Protein AF-K1TGG5-F1 (afdb_monomer)

InterPro domains:
  IPR003385 Glycoside hydrolase, family 77 [PF02446] (2-273)
  IPR017853 Glycoside hydrolase superfamily [SSF51445] (2-121)

Foldseek 3Di:
DVVCVVVVHFFEAEDEPFDACPDPCCVVPVVQWPSQKFFFAEADPVRNLTGTPRTTAGPVVVCVVVLNVVLLVVVVVVVVPGQAYEYPPLLSLLWTFIGGNLAPTSQLTDIPPFDFAFQVVVVVLVDNCPPNALNAQFLDLVLLCVQQPVCSVVCCPPQDDPRHGDPCLRTLNSLCVVLVDPDPNSVSSSRSSSLSRSQGQWHADPVDGRTIDGGPPNCPHPSLVPDDPSSVVSSVVSNCCRPPPVCPVVSVVSNVSRVVSSPVSDSHHYDYD

Secondary structure (DSSP, 8-state):
-HHHHHTT---EEEE-S---TTSHHHHH-GGGEETTEEEEE---SS-TT-EE--PPEE-HHHHHTTTSHHHHHHHHHHHTT-SEEEETTGGGGT-EEEEETT-SSSTT-EEES--PEEHHHHHHTT---GGGTTTS----HHHHHHHHGGGHHHHHHHTEETTEE-GGGSSHHHHHHH----SHHHHHHHHHHHHHHH--SEEE-SSSTTEEEEPTTGGGSHHHHTS-HHHHHHHHHHHHHHHHTTTHHHHHHHHHTTHHHHHTSSSSEEEE-

Solvent-accessible surface area (backbone atoms only — not comparable to full-atom values): 14904 Å² total; per-residue (Å²): 97,72,72,42,49,78,71,76,43,82,44,71,42,79,42,71,76,66,54,55,68,85,32,72,63,38,69,76,45,45,81,44,34,39,84,66,33,16,28,40,36,65,54,47,100,89,34,81,48,22,36,61,70,68,20,34,39,72,32,61,70,61,33,51,77,62,72,34,51,69,62,32,52,53,50,43,60,48,56,77,67,26,54,25,35,36,36,40,59,46,55,56,56,32,34,33,35,39,21,49,58,53,48,65,56,15,49,73,30,45,58,44,70,69,85,58,46,45,50,68,61,40,34,78,60,73,45,68,51,66,98,42,44,50,53,42,52,70,68,48,67,69,58,39,38,73,52,41,45,89,48,24,66,54,46,54,69,75,43,38,54,96,75,35,65,35,80,69,56,63,36,45,53,38,30,50,68,71,34,71,53,88,49,72,67,33,43,47,51,35,54,27,50,44,52,39,66,62,27,31,49,33,41,71,40,93,88,46,83,67,20,30,37,70,25,66,74,28,82,79,28,68,62,45,68,72,43,53,75,69,46,46,54,43,49,51,54,52,43,50,38,59,78,73,57,70,44,63,66,58,30,49,54,47,20,63,74,44,51,64,69,50,64,67,50,48,92,48,49,81,41,78,85

pLDDT: mean 95.74, std 2.78, range [70.44, 98.56]

Structure (mmCIF, N/CA/C/O backbone):
data_AF-K1TGG5-F1
#
_entry.id   AF-K1TGG5-F1
#
loop_
_atom_site.group_PDB
_atom_site.id
_atom_site.type_symbol
_atom_site.label_atom_id
_atom_site.label_alt_id
_atom_site.label_comp_id
_atom_site.label_asym_id
_atom_site.label_entity_id
_atom_site.label_seq_id
_atom_site.pdbx_PDB_ins_code
_atom_site.Cartn_x
_atom_site.Cartn_y
_atom_site.Cartn_z
_atom_site.occupancy
_atom_site.B_iso_or_equiv
_atom_site.auth_seq_id
_atom_site.auth_comp_id
_atom_site.auth_asym_id
_atom_site.auth_atom_id
_atom_site.pdbx_PDB_model_num
ATOM 1 N N . MET A 1 1 ? 28.065 6.593 -25.189 1.00 85.88 1 MET A N 1
ATOM 2 C CA . MET A 1 1 ? 28.358 5.173 -25.483 1.00 85.88 1 MET A CA 1
ATOM 3 C C . MET A 1 1 ? 29.664 4.970 -26.242 1.00 85.88 1 MET A C 1
ATOM 5 O O . MET A 1 1 ? 30.572 4.418 -25.647 1.00 85.88 1 MET A O 1
ATOM 9 N N . ARG A 1 2 ? 29.843 5.492 -27.470 1.00 90.88 2 ARG A N 1
ATOM 10 C CA . ARG A 1 2 ? 31.054 5.229 -28.287 1.00 90.88 2 ARG A CA 1
ATOM 11 C C . ARG A 1 2 ? 32.395 5.413 -27.558 1.00 90.88 2 ARG A C 1
ATOM 13 O O . ARG A 1 2 ? 33.263 4.563 -27.689 1.00 90.88 2 ARG A O 1
ATOM 20 N N . TYR A 1 3 ? 32.563 6.488 -26.782 1.00 95.06 3 TYR A N 1
ATOM 21 C CA . TYR A 1 3 ? 33.786 6.698 -25.994 1.00 95.06 3 TYR A CA 1
ATOM 22 C C . TYR A 1 3 ? 34.015 5.585 -24.959 1.00 95.06 3 TYR A C 1
ATOM 24 O O . TYR A 1 3 ? 35.113 5.047 -24.888 1.00 95.06 3 TYR A O 1
ATOM 32 N N . ALA A 1 4 ? 32.978 5.207 -24.204 1.00 94.75 4 ALA A N 1
ATOM 33 C CA . ALA A 1 4 ? 33.050 4.121 -23.227 1.00 94.75 4 ALA A CA 1
ATOM 34 C C . ALA A 1 4 ? 33.403 2.788 -23.909 1.00 94.75 4 ALA A C 1
ATOM 36 O O . ALA A 1 4 ? 34.328 2.105 -23.481 1.00 94.75 4 ALA A O 1
ATOM 37 N N . HIS A 1 5 ? 32.760 2.486 -25.043 1.00 94.81 5 HIS A N 1
ATOM 38 C CA . HIS A 1 5 ? 33.003 1.259 -25.808 1.00 94.81 5 HIS A CA 1
ATOM 39 C C . HIS A 1 5 ? 34.431 1.152 -26.347 1.00 94.81 5 HIS A C 1
ATOM 41 O O . HIS A 1 5 ? 35.027 0.084 -26.270 1.00 94.81 5 HIS A O 1
ATOM 47 N N . VAL A 1 6 ? 35.015 2.257 -26.829 1.00 97.12 6 VAL A N 1
ATOM 48 C CA . VAL A 1 6 ? 36.428 2.294 -27.264 1.00 97.12 6 VAL A CA 1
ATOM 49 C C . VAL A 1 6 ? 37.389 1.949 -26.118 1.00 97.12 6 VAL A C 1
ATOM 51 O O . VAL A 1 6 ? 38.474 1.438 -26.370 1.00 97.12 6 VAL A O 1
ATOM 54 N N . HIS A 1 7 ? 36.980 2.170 -24.869 1.00 97.44 7 HIS A N 1
ATOM 55 C CA . HIS A 1 7 ? 37.757 1.837 -23.673 1.00 97.44 7 HIS A CA 1
ATOM 56 C C . HIS A 1 7 ? 37.306 0.524 -23.010 1.00 97.44 7 HIS A C 1
ATOM 58 O O . HIS A 1 7 ? 37.688 0.254 -21.875 1.00 97.44 7 HIS A O 1
ATOM 64 N N . GLY A 1 8 ? 36.490 -0.295 -23.685 1.00 96.69 8 GLY A N 1
ATOM 65 C CA . GLY A 1 8 ? 36.015 -1.576 -23.150 1.00 96.69 8 GLY A CA 1
ATOM 66 C C . GLY A 1 8 ? 35.022 -1.454 -21.987 1.00 96.69 8 GLY A C 1
ATOM 67 O O . GLY A 1 8 ? 34.852 -2.409 -21.234 1.00 96.69 8 GLY A O 1
ATOM 68 N N . VAL A 1 9 ? 34.372 -0.297 -21.822 1.00 96.69 9 VAL A N 1
ATOM 69 C CA . VAL A 1 9 ? 33.389 -0.032 -20.761 1.00 96.69 9 VAL A CA 1
ATOM 70 C C . VAL A 1 9 ? 31.970 -0.079 -21.327 1.00 96.69 9 VAL A C 1
ATOM 72 O O . VAL A 1 9 ? 31.677 0.592 -22.318 1.00 96.69 9 VAL A O 1
ATOM 75 N N . ILE A 1 10 ? 31.080 -0.817 -20.657 1.00 95.19 10 ILE A N 1
ATOM 76 C CA . ILE A 1 10 ? 29.631 -0.817 -20.914 1.00 95.19 10 ILE A CA 1
ATOM 77 C C . ILE A 1 10 ? 28.900 0.095 -19.926 1.00 95.19 10 ILE A C 1
ATOM 79 O O . ILE A 1 10 ? 29.331 0.262 -18.783 1.00 95.19 10 ILE A O 1
ATOM 83 N N . LEU A 1 11 ? 27.777 0.670 -20.349 1.00 95.62 11 LEU A N 1
ATOM 84 C CA . LEU A 1 11 ? 26.939 1.519 -19.505 1.00 95.62 11 LEU A CA 1
ATOM 85 C C . LEU A 1 11 ? 25.683 0.764 -19.070 1.00 95.62 11 LEU A C 1
ATOM 87 O O . LEU A 1 11 ? 24.883 0.334 -19.901 1.00 95.62 11 LEU A O 1
ATOM 91 N N . LYS A 1 12 ? 25.494 0.642 -17.753 1.00 95.75 12 LYS A N 1
ATOM 92 C CA . LYS A 1 12 ? 24.307 0.042 -17.140 1.00 95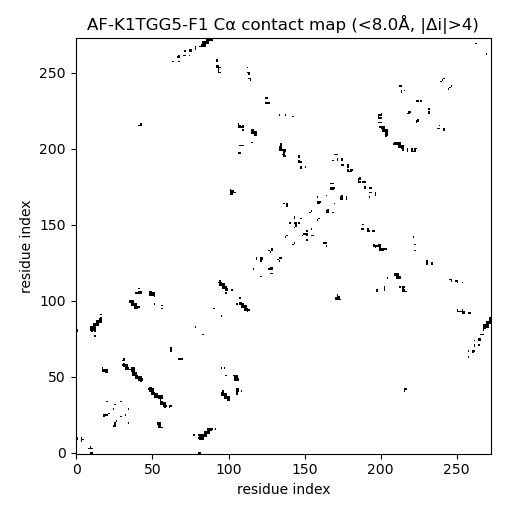.75 12 LYS A CA 1
ATOM 93 C C . LYS A 1 12 ? 23.420 1.141 -16.558 1.00 95.75 12 LYS A C 1
ATOM 95 O O . LYS A 1 12 ? 23.828 1.820 -15.619 1.00 95.75 12 LYS A O 1
ATOM 100 N N . GLY A 1 13 ? 22.227 1.310 -17.118 1.00 95.06 13 GLY A N 1
ATOM 101 C CA . GLY A 1 13 ? 21.211 2.221 -16.593 1.00 95.06 13 GLY A CA 1
ATOM 102 C C . GLY A 1 13 ? 20.460 1.623 -15.404 1.00 95.06 13 GLY A C 1
ATOM 103 O O . GLY A 1 13 ? 20.469 0.408 -15.199 1.00 95.06 13 GLY A O 1
ATOM 104 N N . ASP A 1 14 ? 19.774 2.475 -14.650 1.00 95.19 14 ASP A N 1
ATOM 105 C CA . ASP A 1 14 ? 18.839 2.069 -13.600 1.00 95.19 14 ASP A CA 1
ATOM 106 C C . ASP A 1 14 ? 17.435 2.561 -13.956 1.00 95.19 14 ASP A C 1
ATOM 108 O O . ASP A 1 14 ? 17.259 3.720 -14.346 1.00 95.19 14 ASP A O 1
ATOM 112 N N . LEU A 1 15 ? 16.451 1.667 -13.894 1.00 93.56 15 LEU A N 1
ATOM 113 C CA . LEU A 1 15 ? 15.079 1.920 -14.307 1.00 93.56 15 LEU A CA 1
ATOM 114 C C . LEU A 1 15 ? 14.150 1.829 -13.092 1.00 93.56 15 LEU A C 1
ATOM 116 O O . LEU A 1 15 ? 13.773 0.720 -12.710 1.00 93.56 15 LEU A O 1
ATOM 120 N N . PRO A 1 16 ? 13.723 2.975 -12.526 1.00 93.81 16 PRO A N 1
ATOM 121 C CA . PRO A 1 16 ? 12.783 2.992 -11.412 1.00 93.81 16 PRO A CA 1
ATOM 122 C C . PRO A 1 16 ? 11.479 2.266 -11.756 1.00 93.81 16 PRO A C 1
ATOM 124 O O . PRO A 1 16 ? 10.949 2.426 -12.864 1.00 93.81 16 PRO A O 1
ATOM 127 N N . ILE A 1 17 ? 10.914 1.527 -10.801 1.00 94.06 17 ILE A N 1
ATOM 128 C CA . ILE A 1 17 ? 9.666 0.784 -11.022 1.00 94.06 17 ILE A CA 1
ATOM 129 C C . ILE A 1 17 ? 8.449 1.686 -11.221 1.00 94.06 17 ILE A C 1
ATOM 131 O O . ILE A 1 17 ? 7.475 1.232 -11.792 1.00 94.06 17 ILE A O 1
ATOM 135 N N . GLY A 1 18 ? 8.475 2.936 -10.755 1.00 94.44 18 GLY A N 1
ATOM 136 C CA . GLY A 1 18 ? 7.310 3.822 -10.731 1.00 94.44 18 GLY A CA 1
ATOM 137 C C . GLY A 1 18 ? 7.541 5.180 -11.388 1.00 94.44 18 GLY A C 1
ATOM 138 O O . GLY A 1 18 ? 8.646 5.513 -11.817 1.00 94.44 18 GLY A O 1
ATOM 139 N N . ILE A 1 19 ? 6.474 5.979 -11.441 1.00 96.12 19 ILE A N 1
ATOM 140 C CA . ILE A 1 19 ? 6.490 7.373 -11.906 1.00 96.12 19 ILE A CA 1
ATOM 141 C C . ILE A 1 19 ? 5.861 8.287 -10.856 1.00 96.12 19 ILE A C 1
ATOM 143 O O . ILE A 1 19 ? 4.944 7.878 -10.159 1.00 96.12 19 ILE A O 1
ATOM 147 N N . SER A 1 20 ? 6.270 9.551 -10.757 1.00 96.19 20 SER A N 1
ATOM 148 C CA . SER A 1 20 ? 5.546 10.490 -9.885 1.00 96.19 20 SER A CA 1
ATOM 149 C C . SER A 1 20 ? 4.098 10.683 -10.361 1.00 96.19 20 SER A C 1
ATOM 151 O O . SER A 1 20 ? 3.843 10.795 -11.564 1.00 96.19 20 SER A O 1
ATOM 153 N N . ARG A 1 21 ? 3.156 10.816 -9.417 1.00 95.75 21 ARG A N 1
ATOM 154 C CA . ARG A 1 21 ? 1.737 11.129 -9.685 1.00 95.75 21 ARG A CA 1
ATOM 155 C C . ARG A 1 21 ? 1.548 12.447 -10.441 1.00 95.75 21 ARG A C 1
ATOM 157 O O . ARG A 1 21 ? 0.554 12.625 -11.131 1.00 95.75 21 ARG A O 1
ATOM 164 N N . THR A 1 22 ? 2.503 13.364 -10.311 1.00 96.38 22 THR A N 1
ATOM 165 C CA . THR A 1 22 ? 2.509 14.679 -10.970 1.00 96.38 22 THR A CA 1
ATOM 166 C C . THR A 1 22 ? 3.486 14.749 -12.148 1.00 96.38 22 THR A C 1
ATOM 168 O O . THR A 1 22 ? 3.833 15.835 -12.604 1.00 96.38 22 THR A O 1
ATOM 171 N N . SER A 1 23 ? 3.965 13.601 -12.636 1.00 97.12 23 SER A N 1
ATOM 172 C CA . SER A 1 23 ? 4.869 13.534 -13.790 1.00 97.12 23 SER A CA 1
ATOM 173 C C . SER A 1 23 ? 4.155 13.800 -15.119 1.00 97.12 23 SER A C 1
ATOM 175 O O . SER A 1 23 ? 2.932 13.692 -15.229 1.00 97.12 23 SER A O 1
ATOM 177 N N . ALA A 1 24 ? 4.944 14.086 -16.159 1.00 97.31 24 ALA A N 1
ATOM 178 C CA . ALA A 1 24 ? 4.445 14.208 -17.526 1.00 97.31 24 ALA A CA 1
ATOM 179 C C . ALA A 1 24 ? 3.755 12.919 -18.013 1.00 97.31 24 ALA A C 1
ATOM 181 O O . ALA A 1 24 ? 2.720 13.005 -18.666 1.00 97.31 24 ALA A O 1
ATOM 182 N N . ASP A 1 25 ? 4.272 11.740 -17.642 1.00 96.56 25 ASP A N 1
ATOM 183 C CA . ASP A 1 25 ? 3.651 10.450 -17.971 1.00 96.56 25 ASP A CA 1
ATOM 184 C C . ASP A 1 25 ? 2.259 10.312 -17.346 1.00 96.56 25 ASP A C 1
ATOM 186 O O . ASP A 1 25 ? 1.305 9.949 -18.034 1.00 96.56 25 ASP A O 1
ATOM 190 N N . ALA A 1 26 ? 2.120 10.648 -16.059 1.00 96.75 26 ALA A N 1
ATOM 191 C CA . ALA A 1 26 ? 0.834 10.605 -15.365 1.00 96.75 26 ALA A CA 1
ATOM 192 C C . ALA A 1 26 ? -0.160 11.632 -15.931 1.00 96.75 26 ALA A C 1
ATOM 194 O O . ALA A 1 26 ? -1.357 11.360 -15.991 1.00 96.75 26 ALA A O 1
ATOM 195 N N . TRP A 1 27 ? 0.324 12.791 -16.386 1.00 97.56 27 TRP A N 1
ATOM 196 C CA . TRP A 1 27 ? -0.510 13.802 -17.037 1.00 97.56 27 TRP A CA 1
ATOM 197 C C . TRP A 1 27 ? -0.966 13.378 -18.441 1.00 97.56 27 TRP A C 1
ATOM 199 O O . TRP A 1 27 ? -2.133 13.548 -18.790 1.00 97.56 27 TRP A O 1
ATOM 209 N N . GLN A 1 28 ? -0.067 12.802 -19.243 1.00 97.88 28 GLN A N 1
ATOM 210 C CA . GLN A 1 28 ? -0.350 12.424 -20.629 1.00 97.88 28 GLN A CA 1
ATOM 211 C C . GLN A 1 28 ? -1.130 11.105 -20.735 1.00 97.88 28 GLN A C 1
ATOM 213 O O . GLN A 1 28 ? -1.989 10.951 -21.609 1.00 97.88 28 GLN A O 1
ATOM 218 N N . PHE A 1 29 ? -0.850 10.149 -19.847 1.00 97.25 29 PHE A N 1
ATOM 219 C CA . PHE A 1 29 ? -1.403 8.796 -19.886 1.00 97.25 29 PHE A CA 1
ATOM 220 C C . PHE A 1 29 ? -2.029 8.352 -18.549 1.00 97.25 29 PHE A C 1
ATOM 222 O O . PHE A 1 29 ? -1.798 7.217 -18.132 1.00 97.25 29 PHE A O 1
ATOM 229 N N . PRO A 1 30 ? -2.886 9.161 -17.892 1.00 96.69 30 PRO A N 1
ATOM 230 C CA . PRO A 1 30 ? -3.397 8.866 -16.546 1.00 96.69 30 PRO A CA 1
ATOM 231 C C . PRO A 1 30 ? -4.112 7.514 -16.456 1.00 96.69 30 PRO A C 1
ATOM 233 O O . PRO A 1 30 ? -4.024 6.827 -15.450 1.00 96.69 30 PRO A O 1
ATOM 236 N N . ARG A 1 31 ? -4.768 7.092 -17.544 1.00 97.31 31 ARG A N 1
ATOM 237 C CA . ARG A 1 31 ? -5.491 5.813 -17.650 1.00 97.31 31 ARG A CA 1
ATOM 238 C C . ARG A 1 31 ? -4.615 4.561 -17.537 1.00 97.31 31 ARG A C 1
ATOM 240 O O . ARG A 1 31 ? -5.162 3.471 -17.537 1.00 97.31 31 ARG A O 1
ATOM 247 N N . LEU A 1 32 ? -3.290 4.693 -17.592 1.00 97.88 32 LEU A N 1
ATOM 248 C CA . LEU A 1 32 ? -2.367 3.565 -17.444 1.00 97.88 32 LEU A CA 1
ATOM 249 C C . LEU A 1 32 ? -1.986 3.321 -15.977 1.00 97.88 32 LEU A C 1
ATOM 251 O O . LEU A 1 32 ? -1.243 2.385 -15.691 1.00 97.88 32 LEU A O 1
ATOM 255 N N . PHE A 1 33 ? -2.468 4.157 -15.058 1.00 97.75 33 PHE A N 1
ATOM 256 C CA . PHE A 1 33 ? -2.092 4.137 -13.653 1.00 97.75 33 PHE A CA 1
ATOM 257 C C . PHE A 1 33 ? -3.338 4.187 -12.766 1.00 97.75 33 PHE A C 1
ATOM 259 O O . PHE A 1 33 ? -4.308 4.878 -13.083 1.00 97.75 33 PHE A O 1
ATOM 266 N N . HIS A 1 34 ? -3.295 3.513 -11.620 1.00 96.88 34 HIS A N 1
ATOM 267 C CA . HIS A 1 34 ? -4.308 3.672 -10.580 1.00 96.88 34 HIS A CA 1
ATOM 268 C C . HIS A 1 34 ? -4.001 4.944 -9.777 1.00 96.88 34 HIS A C 1
ATOM 270 O O . HIS A 1 34 ? -3.159 4.979 -8.877 1.00 96.88 34 HIS A O 1
ATOM 276 N N . MET A 1 35 ? -4.633 6.052 -10.170 1.00 96.19 35 MET A N 1
ATOM 277 C CA . MET A 1 35 ? -4.341 7.389 -9.630 1.00 96.19 35 MET A CA 1
ATOM 278 C C . MET A 1 35 ? -4.921 7.629 -8.227 1.00 96.19 35 MET A C 1
ATOM 280 O O . MET A 1 35 ? -4.597 8.637 -7.594 1.00 96.19 35 MET A O 1
ATOM 284 N N . ASP A 1 36 ? -5.733 6.703 -7.741 1.00 94.25 36 ASP A N 1
ATOM 285 C CA . ASP A 1 36 ? -6.357 6.629 -6.420 1.00 94.25 36 ASP A CA 1
ATOM 286 C C . ASP A 1 36 ? -5.634 5.673 -5.452 1.00 94.25 36 ASP A C 1
ATOM 288 O O . ASP A 1 36 ? -5.998 5.578 -4.277 1.00 94.25 36 ASP A O 1
ATOM 292 N N . SER A 1 37 ? -4.565 5.019 -5.909 1.00 95.56 37 SER A N 1
ATOM 293 C CA . SER A 1 37 ? -3.706 4.180 -5.079 1.00 95.56 37 SER A CA 1
ATOM 294 C C . SER A 1 37 ? -2.253 4.648 -5.101 1.00 95.56 37 SER A C 1
ATOM 296 O O . SER A 1 37 ? -1.862 5.555 -5.851 1.00 95.56 37 SER A O 1
ATOM 298 N N . GLN A 1 38 ? -1.440 4.063 -4.229 1.00 97.19 38 GLN A N 1
ATOM 299 C CA . GLN A 1 38 ? -0.012 4.324 -4.140 1.00 97.19 38 GLN A CA 1
ATOM 300 C C . GLN A 1 38 ? 0.767 3.037 -3.852 1.00 97.19 38 GLN A C 1
ATOM 302 O O . GLN A 1 38 ? 0.322 2.186 -3.089 1.00 97.19 38 GLN A O 1
ATOM 307 N N . ALA A 1 39 ? 1.929 2.892 -4.475 1.00 98.12 39 ALA A N 1
ATOM 308 C CA . ALA A 1 39 ? 2.826 1.773 -4.264 1.00 98.12 39 ALA A CA 1
ATOM 309 C C . ALA A 1 39 ? 3.616 1.939 -2.961 1.00 98.12 39 ALA A C 1
ATOM 311 O O . ALA A 1 39 ? 3.896 3.056 -2.507 1.00 98.12 39 ALA A O 1
ATOM 312 N N . GLY A 1 40 ? 4.021 0.816 -2.387 1.00 97.38 40 GLY A N 1
ATOM 313 C CA . GLY A 1 40 ? 4.817 0.783 -1.175 1.00 97.38 40 GLY A CA 1
ATOM 314 C C . GLY A 1 40 ? 5.447 -0.577 -0.925 1.00 97.38 40 GLY A C 1
ATOM 315 O O . GLY A 1 40 ? 5.634 -1.376 -1.841 1.00 97.38 40 GLY A O 1
ATOM 316 N N . ALA A 1 41 ? 5.713 -0.850 0.347 1.00 97.44 41 ALA A N 1
ATOM 317 C CA . ALA A 1 41 ? 6.114 -2.159 0.835 1.00 97.44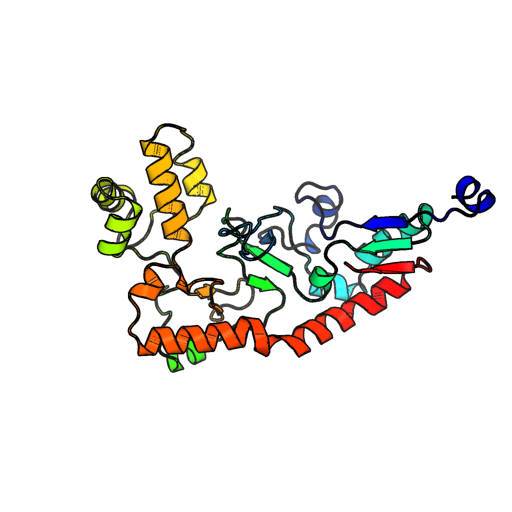 41 ALA A CA 1
ATOM 318 C C . ALA A 1 41 ? 5.327 -2.512 2.108 1.00 97.44 41 ALA A C 1
ATOM 320 O O . ALA A 1 41 ? 5.003 -1.608 2.893 1.00 97.44 41 ALA A O 1
ATOM 321 N N . PRO A 1 42 ? 5.029 -3.805 2.334 1.00 97.00 42 PRO A N 1
ATOM 322 C CA . PRO A 1 42 ? 4.458 -4.248 3.597 1.00 97.00 42 PRO A CA 1
ATOM 323 C C . PRO A 1 42 ? 5.437 -3.994 4.763 1.00 97.00 42 PRO A C 1
ATOM 325 O O . PRO A 1 42 ? 6.618 -3.729 4.531 1.00 97.00 42 PRO A O 1
ATOM 328 N N . PRO A 1 43 ? 4.967 -4.071 6.018 1.00 95.44 43 PRO A N 1
ATOM 329 C CA . PRO A 1 43 ? 5.819 -4.013 7.201 1.00 95.44 43 PRO A CA 1
ATOM 330 C C . PRO A 1 43 ? 6.954 -5.032 7.193 1.00 95.44 43 PRO A C 1
ATOM 332 O O . PRO A 1 43 ? 6.766 -6.184 6.800 1.00 95.44 43 PRO A O 1
ATOM 335 N N . ASP A 1 44 ? 8.103 -4.615 7.711 1.00 93.69 44 ASP A N 1
ATOM 336 C CA . ASP A 1 44 ? 9.269 -5.463 7.937 1.00 93.69 44 ASP A CA 1
ATOM 337 C C . ASP A 1 44 ? 9.973 -5.095 9.259 1.00 93.69 44 ASP A C 1
ATOM 339 O O . ASP A 1 44 ? 9.492 -4.270 10.040 1.00 93.69 44 ASP A O 1
ATOM 343 N N . ALA A 1 45 ? 11.113 -5.736 9.534 1.00 90.25 45 ALA A N 1
ATOM 344 C CA . ALA A 1 45 ? 11.879 -5.528 10.763 1.00 90.25 45 ALA A CA 1
ATOM 345 C C . ALA A 1 45 ? 12.470 -4.110 10.908 1.00 90.25 45 ALA A C 1
ATOM 347 O O . ALA A 1 45 ? 12.803 -3.706 12.022 1.00 90.25 45 ALA A O 1
ATOM 348 N N . PHE A 1 46 ? 12.614 -3.365 9.810 1.00 92.00 46 PHE A N 1
ATOM 349 C CA . PHE A 1 46 ? 13.150 -2.002 9.787 1.00 92.00 46 PHE A CA 1
ATOM 350 C C . PHE A 1 46 ? 12.042 -0.944 9.728 1.00 92.00 46 PHE A C 1
ATOM 352 O O . PHE A 1 46 ? 12.225 0.153 10.254 1.00 92.00 46 PHE A O 1
ATOM 359 N N . SER A 1 47 ? 10.890 -1.268 9.131 1.00 94.00 47 SER A N 1
ATOM 360 C CA . SER A 1 47 ? 9.704 -0.415 9.091 1.00 94.00 47 SER A CA 1
ATOM 361 C C . SER A 1 47 ? 8.450 -1.170 9.529 1.00 94.00 47 SER A C 1
ATOM 363 O O . SER A 1 47 ? 7.738 -1.778 8.726 1.00 94.00 47 SER A O 1
ATOM 365 N N . ALA A 1 48 ? 8.123 -1.066 10.819 1.00 94.50 48 ALA A N 1
ATOM 366 C CA . ALA A 1 48 ? 6.941 -1.702 11.404 1.00 94.50 48 ALA A CA 1
ATOM 367 C C . ALA A 1 48 ? 5.608 -1.181 10.825 1.00 94.50 48 ALA A C 1
ATOM 369 O O . ALA A 1 48 ? 4.603 -1.885 10.872 1.00 94.50 48 ALA A O 1
ATOM 370 N N . ALA A 1 49 ? 5.591 0.031 10.258 1.00 95.81 49 ALA A N 1
ATOM 371 C CA . ALA A 1 49 ? 4.417 0.601 9.594 1.00 95.81 49 ALA A CA 1
ATOM 372 C C . ALA A 1 49 ? 4.374 0.313 8.080 1.00 95.81 49 ALA A C 1
ATOM 374 O O . ALA A 1 49 ? 3.479 0.800 7.387 1.00 95.81 49 ALA A O 1
ATOM 375 N N . GLY A 1 50 ? 5.333 -0.452 7.546 1.00 96.81 50 GLY A N 1
ATOM 376 C CA . GLY A 1 50 ? 5.552 -0.581 6.106 1.00 96.81 50 GLY A CA 1
ATOM 377 C C . GLY A 1 50 ? 6.144 0.686 5.494 1.00 96.81 50 GLY A C 1
ATOM 378 O O . GLY A 1 50 ? 6.545 1.621 6.190 1.00 96.81 50 GLY A O 1
ATOM 379 N N . GLN A 1 51 ? 6.220 0.717 4.172 1.00 97.06 51 GLN A N 1
ATOM 380 C CA . GLN A 1 51 ? 6.710 1.876 3.433 1.00 97.06 51 GLN A CA 1
ATOM 381 C C . GLN A 1 51 ? 5.655 2.337 2.447 1.00 97.06 51 GLN A C 1
ATOM 383 O O . GLN A 1 51 ? 4.979 1.527 1.819 1.00 97.06 51 GLN A O 1
ATOM 388 N N . ASN A 1 52 ? 5.552 3.646 2.283 1.00 97.31 52 ASN A N 1
ATOM 389 C CA . ASN A 1 52 ? 4.670 4.267 1.318 1.00 97.31 52 ASN A CA 1
ATOM 390 C C . ASN A 1 52 ? 5.510 5.133 0.384 1.00 97.31 52 ASN A C 1
ATOM 392 O O . ASN A 1 52 ? 6.048 6.158 0.800 1.00 97.31 52 ASN A O 1
ATOM 396 N N . TRP A 1 53 ? 5.650 4.703 -0.867 1.00 96.88 53 TRP A N 1
ATOM 397 C CA . TRP A 1 53 ? 6.490 5.384 -1.851 1.00 96.88 53 TRP A CA 1
ATOM 398 C C . TRP A 1 53 ? 5.742 6.501 -2.592 1.00 96.88 53 TRP A C 1
ATOM 400 O O . TRP A 1 53 ? 6.351 7.293 -3.309 1.00 96.88 53 TRP A O 1
ATOM 410 N N . GLY A 1 54 ? 4.417 6.589 -2.426 1.00 95.75 54 GLY A N 1
ATOM 411 C CA . GLY A 1 54 ? 3.590 7.718 -2.863 1.00 95.75 54 GLY A CA 1
ATOM 412 C C . GLY A 1 54 ? 3.250 7.777 -4.359 1.00 95.75 54 GLY A C 1
ATOM 413 O O . GLY A 1 54 ? 2.342 8.526 -4.747 1.00 95.75 54 GLY A O 1
ATOM 414 N N . PHE A 1 55 ? 3.911 6.988 -5.210 1.00 96.56 55 PHE A N 1
ATOM 415 C CA . PHE A 1 55 ? 3.607 6.916 -6.642 1.00 96.56 55 PHE A CA 1
ATOM 416 C C . PHE A 1 55 ? 2.458 5.948 -6.964 1.00 96.56 55 PHE A C 1
ATOM 418 O O . PHE A 1 55 ? 2.304 4.965 -6.251 1.00 96.56 55 PHE A O 1
ATOM 425 N N . PRO A 1 56 ? 1.642 6.196 -8.008 1.00 97.56 56 PRO A N 1
ATOM 426 C CA . PRO A 1 56 ? 0.552 5.299 -8.402 1.00 97.56 56 PRO A CA 1
ATOM 427 C C . PRO A 1 56 ? 1.054 3.926 -8.866 1.00 97.56 56 PRO A C 1
ATOM 429 O O . PRO A 1 56 ? 2.173 3.802 -9.369 1.00 97.56 56 PRO A O 1
ATOM 432 N N . THR A 1 57 ? 0.208 2.903 -8.748 1.00 97.06 57 THR A N 1
ATOM 433 C CA . THR A 1 57 ? 0.477 1.585 -9.345 1.00 97.06 57 THR A CA 1
ATOM 434 C C . THR A 1 57 ? 0.060 1.563 -10.821 1.00 97.06 57 THR A C 1
ATOM 436 O O . THR A 1 57 ? -0.591 2.483 -11.324 1.00 97.06 57 THR A O 1
ATOM 439 N N . TYR A 1 58 ? 0.460 0.519 -11.546 1.00 96.94 58 TYR A N 1
ATOM 440 C CA . TYR A 1 58 ? 0.109 0.343 -12.953 1.00 96.94 58 TYR A CA 1
ATOM 441 C C . TYR A 1 58 ? -1.233 -0.367 -13.132 1.00 96.94 58 TYR A C 1
ATOM 443 O O . TYR A 1 58 ? -1.482 -1.398 -12.508 1.00 96.94 58 TYR A O 1
ATOM 451 N N . ASP A 1 59 ? -2.026 0.103 -14.094 1.00 96.88 59 ASP A N 1
ATOM 452 C CA . ASP A 1 59 ? -3.128 -0.671 -14.664 1.00 96.88 59 ASP A CA 1
ATOM 453 C C . ASP A 1 59 ? -2.564 -1.604 -15.749 1.00 96.88 59 ASP A C 1
ATOM 455 O O . ASP A 1 59 ? -2.536 -1.307 -16.952 1.00 96.88 59 ASP A O 1
ATOM 459 N N . TRP A 1 60 ? -2.035 -2.744 -15.299 1.00 95.88 60 TRP A N 1
ATOM 460 C CA . TRP A 1 60 ? -1.434 -3.745 -16.179 1.00 95.88 60 TRP A CA 1
ATOM 461 C C . TRP A 1 60 ? -2.429 -4.334 -17.179 1.00 95.88 60 TRP A C 1
ATOM 463 O O . TRP A 1 60 ? -2.032 -4.681 -18.295 1.00 95.88 60 TRP A O 1
ATOM 473 N N . GLU A 1 61 ? -3.707 -4.435 -16.807 1.00 95.12 61 GLU A N 1
ATOM 474 C CA . GLU A 1 61 ? -4.751 -4.912 -17.708 1.00 95.12 61 GLU A CA 1
ATOM 475 C C . GLU A 1 61 ? -4.918 -3.927 -18.866 1.00 95.12 61 GLU A C 1
ATOM 477 O O . GLU A 1 61 ? -4.848 -4.324 -20.033 1.00 95.12 61 GLU A O 1
ATOM 482 N N . ARG A 1 62 ? -5.042 -2.629 -18.573 1.00 96.69 62 ARG A N 1
ATOM 483 C CA . ARG A 1 62 ? -5.133 -1.585 -19.596 1.00 96.69 62 ARG A CA 1
ATOM 484 C C . ARG A 1 62 ? -3.896 -1.542 -20.479 1.00 96.69 62 ARG A C 1
ATOM 486 O O . ARG A 1 62 ? -4.049 -1.454 -21.698 1.00 96.69 62 ARG A O 1
ATOM 493 N N . MET A 1 63 ? -2.703 -1.622 -19.891 1.00 97.12 63 MET A N 1
ATOM 494 C CA . MET A 1 63 ? -1.442 -1.656 -20.642 1.00 97.12 63 MET A CA 1
ATOM 495 C C . MET A 1 63 ? -1.333 -2.895 -21.541 1.00 97.12 63 MET A C 1
ATOM 497 O O . MET A 1 63 ? -0.767 -2.822 -22.626 1.00 97.12 63 MET A O 1
ATOM 501 N N . SER A 1 64 ? -1.888 -4.041 -21.141 1.00 96.19 64 SER A N 1
ATOM 502 C CA . SER A 1 64 ? -1.833 -5.249 -21.977 1.00 96.19 64 SER A CA 1
ATOM 503 C C . SER A 1 64 ? -2.595 -5.090 -23.301 1.00 96.19 64 SER A C 1
ATOM 505 O O . SER A 1 64 ? -2.192 -5.659 -24.317 1.00 96.19 64 SER A O 1
ATOM 507 N N . ARG A 1 65 ? -3.647 -4.255 -23.328 1.00 96.62 65 ARG A N 1
ATOM 508 C CA . ARG A 1 65 ? -4.528 -4.066 -24.498 1.00 96.62 65 ARG A CA 1
ATOM 509 C C . ARG A 1 65 ? -3.826 -3.422 -25.691 1.00 96.62 65 ARG A C 1
ATOM 511 O O . ARG A 1 65 ? -4.254 -3.628 -26.822 1.00 96.62 65 ARG A O 1
ATOM 518 N N . ASP A 1 66 ? -2.760 -2.661 -25.454 1.00 95.75 66 ASP A N 1
ATOM 519 C CA . ASP A 1 66 ? -1.915 -2.084 -26.506 1.00 95.75 66 ASP A CA 1
ATOM 520 C C . ASP A 1 66 ? -0.540 -2.760 -26.600 1.00 95.75 66 ASP A C 1
ATOM 522 O O . ASP A 1 66 ? 0.409 -2.214 -27.170 1.00 95.75 66 ASP A O 1
ATOM 526 N N . ASN A 1 67 ? -0.444 -3.982 -26.063 1.00 95.38 67 ASN A N 1
ATOM 527 C CA . ASN A 1 67 ? 0.778 -4.769 -26.023 1.00 95.38 67 ASN A CA 1
ATOM 528 C C . ASN A 1 67 ? 1.923 -4.018 -25.315 1.00 95.38 67 ASN A C 1
ATOM 530 O O . ASN A 1 67 ? 3.073 -4.037 -25.774 1.00 95.38 67 ASN A O 1
ATOM 534 N N . PHE A 1 68 ? 1.595 -3.364 -24.197 1.00 97.12 68 PHE A N 1
ATOM 535 C CA . PHE A 1 68 ? 2.513 -2.653 -23.309 1.00 97.12 68 PHE A CA 1
ATOM 536 C C . PHE A 1 68 ? 3.291 -1.538 -24.017 1.00 97.12 68 PHE A C 1
ATOM 538 O O . PHE A 1 68 ? 4.506 -1.396 -23.839 1.00 97.12 68 PHE A O 1
ATOM 545 N N . SER A 1 69 ? 2.607 -0.757 -24.856 1.00 96.94 69 SER A N 1
ATOM 546 C CA . SER A 1 69 ? 3.244 0.219 -25.748 1.00 96.94 69 SER A CA 1
ATOM 547 C C . SER A 1 69 ? 4.072 1.266 -24.986 1.00 96.94 69 SER A C 1
ATOM 549 O O . SER A 1 69 ? 5.209 1.548 -25.373 1.00 96.94 69 SER A O 1
ATOM 551 N N . TRP A 1 70 ? 3.549 1.761 -23.858 1.00 97.38 70 TRP A N 1
ATOM 552 C CA . TRP A 1 70 ? 4.211 2.744 -22.995 1.00 97.38 70 TRP A CA 1
ATOM 553 C C . TRP A 1 70 ? 5.523 2.207 -22.409 1.00 97.38 70 TRP A 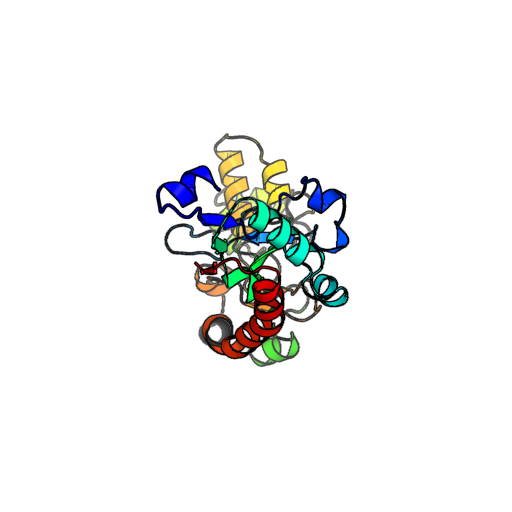C 1
ATOM 555 O O . TRP A 1 70 ? 6.578 2.823 -22.564 1.00 97.38 70 TRP A O 1
ATOM 565 N N . TRP A 1 71 ? 5.496 1.004 -21.826 1.00 96.81 71 TRP A N 1
ATOM 566 C CA . TRP A 1 71 ? 6.697 0.363 -21.282 1.00 96.81 71 TRP A CA 1
ATOM 567 C C . TRP A 1 71 ? 7.736 0.061 -22.369 1.00 96.81 71 TRP A C 1
ATOM 569 O O . TRP A 1 71 ? 8.929 0.279 -22.164 1.00 96.81 71 TRP A O 1
ATOM 579 N N . LYS A 1 72 ? 7.305 -0.385 -23.555 1.00 96.62 72 LYS A N 1
ATOM 580 C CA . LYS A 1 72 ? 8.217 -0.611 -24.688 1.00 96.62 72 LYS A CA 1
ATOM 581 C C . LYS A 1 72 ? 8.869 0.685 -25.163 1.00 96.62 72 LYS A C 1
ATOM 583 O O . LYS A 1 72 ? 10.060 0.681 -25.461 1.00 96.62 72 LYS A O 1
ATOM 588 N N . ALA A 1 73 ? 8.122 1.788 -25.227 1.00 96.38 73 ALA A N 1
ATOM 589 C CA . ALA A 1 73 ? 8.675 3.099 -25.564 1.00 96.38 73 ALA A CA 1
ATOM 590 C C . ALA A 1 73 ? 9.716 3.551 -24.528 1.00 96.38 73 ALA A C 1
ATOM 592 O O . ALA A 1 73 ? 10.802 3.992 -24.904 1.00 96.38 73 ALA A O 1
ATOM 593 N N . ARG A 1 74 ? 9.425 3.349 -23.237 1.00 94.94 74 ARG A N 1
ATOM 594 C CA . ARG A 1 74 ? 10.350 3.624 -22.129 1.00 94.94 74 ARG A CA 1
ATOM 595 C C . ARG A 1 74 ? 11.666 2.850 -22.273 1.00 94.94 74 ARG A C 1
ATOM 597 O O . ARG A 1 74 ? 12.737 3.447 -22.190 1.00 94.94 74 ARG A O 1
ATOM 604 N N . LEU A 1 75 ? 11.600 1.547 -22.558 1.00 95.69 75 LEU A N 1
ATOM 605 C CA . LEU A 1 75 ? 12.791 0.711 -22.761 1.00 95.69 75 LEU A CA 1
ATOM 606 C C . LEU A 1 75 ? 13.573 1.100 -24.020 1.00 95.69 75 LEU A C 1
ATOM 608 O O . LEU A 1 75 ? 14.796 1.211 -23.968 1.00 95.69 75 LEU A O 1
ATOM 612 N N . ARG A 1 76 ? 12.887 1.384 -25.133 1.00 96.19 76 ARG A N 1
ATOM 613 C CA . ARG A 1 76 ? 13.534 1.879 -26.361 1.00 96.19 76 ARG A CA 1
ATOM 614 C C . ARG A 1 76 ? 14.290 3.176 -26.111 1.00 96.19 76 ARG A C 1
ATOM 616 O O . ARG A 1 76 ? 15.432 3.296 -26.541 1.00 96.19 76 ARG A O 1
ATOM 623 N N . LYS A 1 77 ? 13.707 4.104 -25.348 1.00 95.38 77 LYS A N 1
ATOM 624 C CA . LYS A 1 77 ? 14.392 5.351 -25.005 1.00 95.38 77 LYS A CA 1
ATOM 625 C C . LYS A 1 77 ? 15.649 5.103 -24.169 1.00 95.38 77 LYS A C 1
ATOM 627 O O . LYS A 1 77 ? 16.678 5.712 -24.432 1.00 95.38 77 LYS A O 1
ATOM 632 N N . MET A 1 78 ? 15.595 4.175 -23.213 1.00 94.69 78 MET A N 1
ATOM 633 C CA . MET A 1 78 ? 16.771 3.772 -22.429 1.00 94.69 78 MET A CA 1
ATOM 634 C C . MET A 1 78 ? 17.886 3.168 -23.302 1.00 94.69 78 MET A C 1
ATOM 636 O O . MET A 1 78 ? 19.055 3.472 -23.072 1.00 94.69 78 MET A O 1
ATOM 640 N N . SER A 1 79 ? 17.542 2.394 -24.340 1.00 95.06 79 SER A N 1
ATOM 641 C CA . SER A 1 79 ? 18.538 1.784 -25.246 1.00 95.06 79 SER A CA 1
ATOM 642 C C . SER A 1 79 ? 19.342 2.773 -26.085 1.00 95.06 79 SER A C 1
ATOM 644 O O . SER A 1 79 ? 20.376 2.413 -26.635 1.00 95.06 79 SER A O 1
ATOM 646 N N . GLU A 1 80 ? 18.921 4.036 -26.158 1.00 94.62 80 GLU A N 1
ATOM 647 C CA . GLU A 1 80 ? 19.726 5.081 -26.796 1.00 94.62 80 GLU A CA 1
ATOM 648 C C . GLU A 1 80 ? 20.967 5.460 -25.962 1.00 94.62 80 GLU A C 1
ATOM 650 O O . GLU A 1 80 ? 21.914 6.045 -26.494 1.00 94.62 80 GLU A O 1
ATOM 655 N N . TYR A 1 81 ? 20.972 5.144 -24.660 1.00 93.94 81 TYR A N 1
ATOM 656 C CA . TYR A 1 81 ? 21.984 5.610 -23.707 1.00 93.94 81 TYR A CA 1
ATOM 657 C C . TYR A 1 81 ? 22.764 4.490 -23.012 1.00 93.94 81 TYR A C 1
ATOM 659 O O . TYR A 1 81 ? 23.884 4.743 -22.557 1.00 93.94 81 TYR A O 1
ATOM 667 N N . PHE A 1 82 ? 22.194 3.286 -22.919 1.00 96.19 82 PHE A N 1
ATOM 668 C CA . PHE A 1 82 ? 22.726 2.191 -22.111 1.00 96.19 82 PHE A CA 1
ATOM 669 C C . PHE A 1 82 ? 22.793 0.870 -22.884 1.00 96.19 82 PHE A C 1
ATOM 671 O O . PHE A 1 82 ? 21.968 0.600 -23.752 1.00 96.19 82 PHE A O 1
ATOM 678 N N . ASP A 1 83 ? 23.760 0.031 -22.510 1.00 95.62 83 ASP A N 1
ATOM 679 C CA . ASP A 1 83 ? 23.951 -1.327 -23.037 1.00 95.62 83 ASP A CA 1
ATOM 680 C C . ASP A 1 83 ? 23.158 -2.368 -22.227 1.00 95.62 83 ASP A C 1
ATOM 682 O O . ASP A 1 83 ? 22.771 -3.428 -22.722 1.00 95.62 83 ASP A O 1
ATOM 686 N N . ALA A 1 84 ? 22.917 -2.062 -20.952 1.00 95.06 84 ALA A N 1
ATOM 687 C CA . ALA A 1 84 ? 22.183 -2.889 -20.007 1.00 95.06 84 ALA A CA 1
ATOM 688 C C . ALA A 1 84 ? 21.325 -2.013 -19.092 1.00 95.06 84 ALA A C 1
ATOM 690 O O . ALA A 1 84 ? 21.604 -0.825 -18.914 1.00 95.06 84 ALA A O 1
ATOM 691 N N . TYR A 1 85 ? 20.320 -2.597 -18.449 1.00 94.19 85 TYR A N 1
ATOM 692 C CA . TYR A 1 85 ? 19.547 -1.902 -17.424 1.00 94.19 85 TYR A CA 1
ATOM 693 C C . TYR A 1 85 ? 19.258 -2.791 -16.219 1.00 94.19 85 TYR A C 1
ATOM 695 O O . TYR A 1 85 ? 18.998 -3.989 -16.340 1.00 94.19 85 TYR A O 1
ATOM 703 N N . ARG A 1 86 ? 19.291 -2.173 -15.038 1.00 95.00 86 ARG A N 1
ATOM 704 C CA . ARG A 1 86 ? 18.676 -2.695 -13.820 1.00 95.00 86 ARG A CA 1
ATOM 705 C C . ARG A 1 86 ? 17.197 -2.325 -13.833 1.00 95.00 86 ARG A C 1
ATOM 707 O O . ARG A 1 86 ? 16.871 -1.158 -14.027 1.00 95.00 86 ARG A O 1
ATOM 714 N N . ILE A 1 87 ? 16.320 -3.304 -13.643 1.00 92.50 87 ILE A N 1
ATOM 715 C CA . ILE A 1 87 ? 14.926 -3.046 -13.280 1.00 92.50 87 ILE A CA 1
ATOM 716 C C . ILE A 1 87 ? 14.882 -2.969 -11.763 1.00 92.50 87 ILE A C 1
ATOM 718 O O . ILE A 1 87 ? 15.085 -3.984 -11.099 1.00 92.50 87 ILE A O 1
ATOM 722 N N . ASP A 1 88 ? 14.625 -1.777 -11.236 1.00 93.00 88 ASP A N 1
ATOM 723 C CA . ASP A 1 88 ? 14.347 -1.617 -9.817 1.00 93.00 88 ASP A CA 1
ATOM 724 C C . ASP A 1 88 ? 13.065 -2.368 -9.449 1.00 93.00 88 ASP A C 1
ATOM 726 O O . ASP A 1 88 ? 12.088 -2.328 -10.201 1.00 93.00 88 ASP A O 1
ATOM 730 N N . HIS A 1 89 ? 13.073 -3.044 -8.301 1.00 94.38 89 HIS A N 1
ATOM 731 C CA . HIS A 1 89 ? 11.919 -3.750 -7.749 1.00 94.38 89 HIS A CA 1
ATOM 732 C C . HIS A 1 89 ? 11.198 -4.632 -8.787 1.00 94.38 89 HIS A C 1
ATOM 734 O O . HIS A 1 89 ? 10.002 -4.463 -9.056 1.00 94.38 89 HIS A O 1
ATOM 740 N N . ILE A 1 90 ? 11.912 -5.601 -9.377 1.00 93.50 90 ILE A N 1
ATOM 741 C CA . ILE A 1 90 ? 11.360 -6.457 -10.447 1.00 93.50 90 ILE A CA 1
ATOM 742 C C . ILE A 1 90 ? 10.119 -7.240 -9.991 1.00 93.50 90 ILE A C 1
ATOM 744 O O . ILE A 1 90 ? 9.271 -7.616 -10.806 1.00 93.50 90 ILE A O 1
ATOM 748 N N . LEU A 1 91 ? 9.965 -7.425 -8.678 1.00 93.69 91 LEU A N 1
ATOM 749 C CA . LEU A 1 91 ? 8.762 -7.979 -8.065 1.00 93.69 91 LEU A CA 1
ATOM 750 C C . LEU A 1 91 ? 7.488 -7.239 -8.489 1.00 93.69 91 LEU A C 1
ATOM 752 O O . LEU A 1 91 ? 6.476 -7.907 -8.667 1.00 93.69 91 LEU A O 1
ATOM 756 N N . GLY A 1 92 ? 7.544 -5.937 -8.794 1.00 94.69 92 GLY A N 1
ATOM 757 C CA . GLY A 1 92 ? 6.404 -5.143 -9.274 1.00 94.69 92 GLY A CA 1
ATOM 758 C C . GLY A 1 92 ? 5.727 -5.674 -10.549 1.00 94.69 92 GLY A C 1
ATOM 759 O O . GLY A 1 92 ? 4.567 -5.356 -10.815 1.00 94.69 92 GLY A O 1
ATOM 760 N N . PHE A 1 93 ? 6.410 -6.521 -11.329 1.00 94.69 93 PHE A N 1
ATOM 761 C CA . PHE A 1 93 ? 5.828 -7.211 -12.491 1.00 94.69 93 PHE A CA 1
ATOM 762 C C . PHE A 1 93 ? 5.030 -8.467 -12.110 1.00 94.69 93 PHE A C 1
ATOM 764 O O . PHE A 1 93 ? 4.126 -8.879 -12.846 1.00 94.69 93 PHE A O 1
ATOM 771 N N . PHE A 1 94 ? 5.354 -9.058 -10.961 1.00 95.69 94 PHE A N 1
ATOM 772 C CA . PHE A 1 94 ? 4.656 -10.187 -10.350 1.00 95.69 94 PHE A CA 1
ATOM 773 C C . PHE A 1 94 ? 3.470 -9.676 -9.530 1.00 95.69 94 PHE A C 1
ATOM 775 O O . PHE A 1 94 ? 2.332 -10.098 -9.764 1.00 95.69 94 PHE A O 1
ATOM 782 N N . ARG A 1 95 ? 3.764 -8.749 -8.608 1.00 95.94 95 ARG A N 1
ATOM 783 C CA . ARG A 1 95 ? 2.863 -8.118 -7.642 1.00 95.94 95 ARG A CA 1
ATOM 784 C C . ARG A 1 95 ? 3.458 -6.816 -7.109 1.00 95.94 95 ARG A C 1
ATOM 786 O O . ARG A 1 95 ? 4.664 -6.724 -6.914 1.00 95.94 95 ARG A O 1
ATOM 793 N N . ILE A 1 96 ? 2.618 -5.851 -6.777 1.00 97.56 96 ILE A N 1
ATOM 794 C CA . ILE A 1 96 ? 3.020 -4.631 -6.075 1.00 97.56 96 ILE A CA 1
ATOM 795 C C . ILE A 1 96 ? 2.227 -4.509 -4.778 1.00 97.56 96 ILE A C 1
ATOM 797 O O . ILE A 1 96 ? 1.073 -4.927 -4.723 1.00 97.56 96 ILE A O 1
ATOM 801 N N . TRP A 1 97 ? 2.842 -3.974 -3.724 1.00 98.25 97 TRP A N 1
ATOM 802 C CA . TRP A 1 97 ? 2.098 -3.598 -2.526 1.00 98.25 97 TRP A CA 1
ATOM 803 C C . TRP A 1 97 ? 1.377 -2.280 -2.793 1.00 98.25 97 TRP A C 1
ATOM 805 O O . TRP A 1 97 ? 2.008 -1.241 -2.991 1.00 98.25 97 TRP A O 1
ATOM 815 N N . GLU A 1 98 ? 0.057 -2.347 -2.849 1.00 98.31 98 GLU A N 1
ATOM 816 C CA . GLU A 1 98 ? -0.828 -1.249 -3.183 1.00 98.31 98 GLU A CA 1
ATOM 817 C C . GLU A 1 98 ? -1.564 -0.758 -1.944 1.00 98.31 98 GLU A C 1
ATOM 819 O O . GLU A 1 98 ? -2.257 -1.507 -1.257 1.00 98.31 98 GLU A O 1
ATOM 824 N N . ILE A 1 99 ? -1.410 0.530 -1.674 1.00 98.44 99 ILE A N 1
ATOM 825 C CA . ILE A 1 99 ? -1.941 1.227 -0.514 1.00 98.44 99 ILE A CA 1
ATOM 826 C C . ILE A 1 99 ? -3.009 2.220 -1.009 1.00 98.44 99 ILE A C 1
ATOM 828 O O . ILE A 1 99 ? -2.787 2.909 -2.010 1.00 98.44 99 ILE A O 1
ATOM 832 N N . PRO A 1 100 ? -4.162 2.348 -0.334 1.00 96.62 100 PRO A N 1
ATOM 833 C CA . PRO A 1 100 ? -5.133 3.397 -0.641 1.00 96.62 100 PRO A CA 1
ATOM 834 C C . PRO A 1 100 ? -4.521 4.793 -0.487 1.00 96.62 100 PRO A C 1
ATOM 836 O O . PRO A 1 100 ? -3.784 5.035 0.471 1.00 96.62 100 PRO A O 1
ATOM 839 N N . VAL A 1 101 ? -4.862 5.747 -1.363 1.00 95.94 101 VAL A N 1
ATOM 840 C CA . VAL A 1 101 ? -4.291 7.106 -1.279 1.00 95.94 101 VAL A CA 1
ATOM 841 C C . VAL A 1 101 ? -4.555 7.775 0.071 1.00 95.94 101 VAL A C 1
ATOM 843 O O . VAL A 1 101 ? -3.727 8.540 0.542 1.00 95.94 101 VAL A O 1
ATOM 846 N N . GLU A 1 102 ? -5.666 7.454 0.731 1.00 96.31 102 GLU A N 1
ATOM 847 C CA . GLU A 1 102 ? -6.068 8.016 2.027 1.00 96.31 102 GLU A CA 1
ATOM 848 C C . GLU A 1 102 ? -5.240 7.516 3.225 1.00 96.31 102 GLU A C 1
ATOM 850 O O . GLU A 1 102 ? -5.285 8.115 4.308 1.00 96.31 102 GLU A O 1
ATOM 855 N N . ALA A 1 103 ? -4.473 6.440 3.036 1.00 97.38 103 ALA A N 1
ATOM 856 C CA . ALA A 1 103 ? -3.542 5.921 4.025 1.00 97.38 103 ALA A CA 1
ATOM 857 C C . ALA A 1 103 ? -2.168 6.600 3.901 1.00 97.38 103 ALA A C 1
ATOM 859 O O . ALA A 1 103 ? -1.741 7.058 2.837 1.00 97.38 103 ALA A O 1
ATOM 860 N N . VAL A 1 104 ? -1.481 6.683 5.032 1.00 97.19 104 VAL A N 1
ATOM 861 C CA . VAL A 1 104 ? -0.120 7.202 5.188 1.00 97.19 104 VAL A CA 1
ATOM 862 C C . VAL A 1 104 ? 0.826 6.036 5.454 1.00 97.19 104 VAL A C 1
ATOM 864 O O . VAL A 1 104 ? 1.869 5.948 4.807 1.00 97.19 104 VAL A O 1
ATOM 867 N N . HIS A 1 105 ? 0.439 5.117 6.340 1.00 97.50 105 HIS A N 1
ATOM 868 C CA . HIS A 1 105 ? 1.162 3.878 6.607 1.00 97.50 105 HIS A CA 1
ATOM 869 C C . HIS A 1 105 ? 0.929 2.833 5.506 1.00 97.50 105 HIS A C 1
ATOM 871 O O . HIS A 1 105 ? -0.065 2.871 4.779 1.00 97.50 105 HIS A O 1
ATOM 877 N N . GLY A 1 106 ? 1.837 1.862 5.407 1.00 97.50 106 GLY A N 1
ATOM 878 C CA . GLY A 1 106 ? 1.714 0.712 4.509 1.00 97.50 106 GLY A CA 1
ATOM 879 C C . GLY A 1 106 ? 0.832 -0.418 5.047 1.00 97.50 106 GLY A C 1
ATOM 880 O O . GLY A 1 106 ? 0.558 -1.360 4.310 1.00 97.50 106 GLY A O 1
ATOM 881 N N . LEU A 1 107 ? 0.368 -0.337 6.298 1.00 97.38 107 LEU A N 1
ATOM 882 C CA . LEU A 1 107 ? -0.380 -1.398 6.992 1.00 97.38 107 LEU A CA 1
ATOM 883 C C . LEU A 1 107 ? -1.749 -1.706 6.371 1.00 97.38 107 LEU A C 1
ATOM 885 O O . LEU A 1 107 ? -2.213 -2.839 6.457 1.00 97.38 107 LEU A O 1
ATOM 889 N N . LEU A 1 108 ? -2.372 -0.716 5.727 1.00 97.44 108 LEU A N 1
ATOM 890 C CA . LEU A 1 108 ? -3.662 -0.856 5.038 1.00 97.44 108 LEU A CA 1
ATOM 891 C C . LEU A 1 108 ? -3.510 -1.196 3.547 1.00 97.44 108 LEU A C 1
ATOM 893 O O . LEU A 1 108 ? -4.463 -1.058 2.781 1.00 97.44 108 LEU A O 1
ATOM 897 N N . GLY A 1 109 ? -2.307 -1.581 3.117 1.00 97.62 109 GLY A N 1
ATOM 898 C CA . GLY A 1 109 ? -2.074 -2.051 1.759 1.00 97.62 109 GLY A CA 1
ATOM 899 C C . GLY A 1 109 ? -2.439 -3.520 1.549 1.00 97.62 109 GLY A C 1
ATOM 900 O O . GLY A 1 109 ? -2.761 -4.256 2.482 1.00 97.62 109 GLY A O 1
ATOM 901 N N . HIS A 1 110 ? -2.364 -3.941 0.293 1.00 97.88 110 HIS A N 1
ATOM 902 C CA . HIS A 1 110 ? -2.547 -5.321 -0.147 1.00 97.88 110 HIS A CA 1
ATOM 903 C C . HIS A 1 110 ? -1.658 -5.607 -1.364 1.00 97.88 110 HIS A C 1
ATOM 905 O O . HIS A 1 110 ? -1.143 -4.688 -1.995 1.00 97.88 110 HIS A O 1
ATOM 911 N N . PHE A 1 111 ? -1.459 -6.878 -1.720 1.00 97.88 111 PHE A N 1
ATOM 912 C CA . PHE A 1 111 ? -0.788 -7.202 -2.980 1.00 97.88 111 PHE A CA 1
ATOM 913 C C . PHE A 1 111 ? -1.749 -7.033 -4.164 1.00 97.88 111 PHE A C 1
ATOM 915 O O . PHE A 1 111 ? -2.859 -7.551 -4.130 1.00 97.88 111 PHE A O 1
ATOM 922 N N . ASN A 1 112 ? -1.295 -6.386 -5.236 1.00 96.25 112 ASN A N 1
ATOM 923 C CA . ASN A 1 112 ? -1.994 -6.315 -6.517 1.00 96.25 112 ASN A CA 1
ATOM 924 C C . ASN A 1 112 ? -1.079 -6.831 -7.653 1.00 96.25 112 ASN A C 1
ATOM 926 O O . ASN A 1 112 ? 0.026 -6.312 -7.832 1.00 96.25 112 ASN A O 1
ATOM 930 N N . PRO A 1 113 ? -1.488 -7.852 -8.428 1.00 96.50 113 PRO A N 1
ATOM 931 C CA . PRO A 1 113 ? -2.726 -8.610 -8.263 1.00 96.50 113 PRO A CA 1
ATOM 932 C C . PRO A 1 113 ? -2.658 -9.557 -7.058 1.00 96.50 113 PRO A C 1
ATOM 934 O O . PRO A 1 113 ? -1.576 -9.962 -6.637 1.00 96.50 113 PRO A O 1
ATOM 937 N N . ALA A 1 114 ? -3.816 -9.965 -6.545 1.00 96.94 114 ALA A N 1
ATOM 938 C CA . ALA A 1 114 ? -3.950 -11.013 -5.534 1.00 96.94 114 ALA A CA 1
ATOM 939 C C . ALA A 1 114 ? -5.243 -11.818 -5.738 1.00 96.94 114 ALA A C 1
ATOM 941 O O . ALA A 1 114 ? -6.086 -11.491 -6.574 1.00 96.94 114 ALA A O 1
ATOM 942 N N . MET A 1 115 ? -5.387 -12.892 -4.966 1.00 97.62 115 MET A N 1
ATOM 943 C CA . MET A 1 115 ? -6.579 -13.729 -4.880 1.00 97.62 115 MET A CA 1
ATOM 944 C C . MET A 1 115 ? -7.252 -13.490 -3.522 1.00 97.62 115 MET A C 1
ATOM 946 O O . MET A 1 115 ? -7.075 -14.300 -2.613 1.00 97.62 115 MET A O 1
ATOM 950 N N . PRO A 1 116 ? -8.006 -12.390 -3.347 1.00 97.88 116 PRO A N 1
ATOM 951 C CA . PRO A 1 116 ? -8.671 -12.093 -2.081 1.00 97.88 116 PRO A CA 1
ATOM 952 C C . PRO A 1 116 ? -9.743 -13.138 -1.742 1.00 97.88 116 PRO A C 1
ATOM 954 O O . PRO A 1 116 ? -10.247 -13.848 -2.619 1.00 97.88 116 PRO A O 1
ATOM 957 N N . TYR A 1 117 ? -10.099 -13.227 -0.463 1.00 98.12 117 TYR A N 1
ATOM 958 C CA . TYR A 1 117 ? -11.138 -14.133 0.0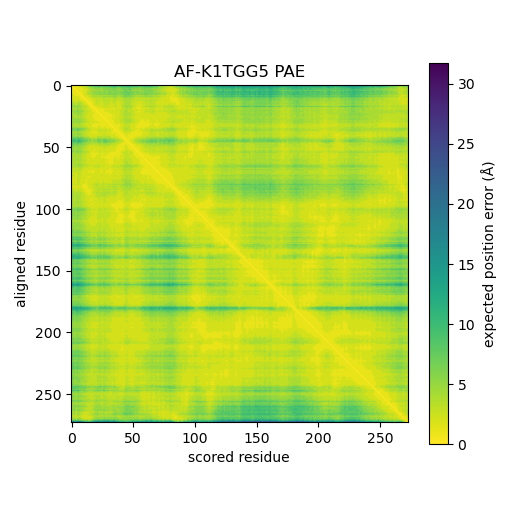23 1.00 98.12 117 TYR A CA 1
ATOM 959 C C . TYR A 1 117 ? -12.526 -13.507 -0.115 1.00 98.12 117 TYR A C 1
ATOM 961 O O . TYR A 1 117 ? -12.700 -12.363 0.304 1.00 98.12 117 TYR A O 1
ATOM 969 N N . PRO A 1 118 ? -13.536 -14.218 -0.639 1.00 97.88 118 PRO A N 1
ATOM 970 C CA . PRO A 1 118 ? -14.913 -13.744 -0.583 1.00 97.88 118 PRO A CA 1
ATOM 971 C C . PRO A 1 118 ? -15.426 -13.727 0.869 1.00 97.88 118 PRO A C 1
ATOM 973 O O . PRO A 1 118 ? -15.083 -14.598 1.671 1.00 97.88 118 PRO A O 1
ATOM 976 N N . ALA A 1 119 ? -16.300 -12.772 1.201 1.00 97.88 119 ALA A N 1
ATOM 977 C CA . ALA A 1 119 ? -16.906 -12.653 2.536 1.00 97.88 119 ALA A CA 1
ATOM 978 C C . ALA A 1 119 ? -17.563 -13.951 3.032 1.00 97.88 119 ALA A C 1
ATOM 980 O O . ALA A 1 119 ? -17.524 -14.242 4.223 1.00 97.88 119 ALA A O 1
ATOM 981 N N . GLU A 1 120 ? -18.172 -14.728 2.135 1.00 97.31 120 GLU A N 1
ATOM 982 C CA . GLU A 1 120 ? -18.819 -15.994 2.489 1.00 97.31 120 GLU A CA 1
ATOM 983 C C . GLU A 1 120 ? -17.820 -17.026 3.030 1.00 97.31 120 GLU A C 1
ATOM 985 O O . GLU A 1 120 ? -18.094 -17.684 4.034 1.00 97.31 120 GLU A O 1
ATOM 990 N N . GLU A 1 121 ? -16.638 -17.115 2.419 1.00 97.44 121 GLU A N 1
ATOM 991 C CA . GLU A 1 121 ? -15.571 -18.012 2.867 1.00 97.44 121 GLU A CA 1
ATOM 992 C C . GLU A 1 121 ? -15.042 -17.578 4.240 1.00 97.44 121 GLU A C 1
ATOM 994 O O . GLU A 1 121 ? -14.936 -18.400 5.151 1.00 97.44 121 GLU A O 1
ATOM 999 N N . LEU A 1 122 ? -14.813 -16.274 4.434 1.00 98.19 122 LEU A N 1
ATOM 1000 C CA . LEU A 1 122 ? -14.385 -15.724 5.726 1.00 98.19 122 LEU A CA 1
ATOM 1001 C C . LEU A 1 122 ? -15.431 -15.942 6.826 1.00 98.19 122 LEU A C 1
ATOM 1003 O O . LEU A 1 122 ? -15.076 -16.321 7.946 1.00 98.19 122 LEU A O 1
ATOM 1007 N N . ARG A 1 123 ? -16.722 -15.805 6.502 1.00 97.44 123 ARG A N 1
ATOM 1008 C CA . ARG A 1 123 ? -17.818 -16.110 7.431 1.00 97.44 123 ARG A CA 1
ATOM 1009 C C . ARG A 1 123 ? -17.798 -17.579 7.844 1.00 97.44 123 ARG A C 1
ATOM 1011 O O . ARG A 1 123 ? -17.919 -17.866 9.034 1.00 97.44 123 ARG A O 1
ATOM 1018 N N . GLY A 1 124 ? -17.586 -18.493 6.895 1.00 96.62 124 GLY A N 1
ATOM 1019 C CA . GLY A 1 124 ? -17.421 -19.926 7.168 1.00 96.62 124 GLY A CA 1
ATOM 1020 C C . GLY A 1 124 ? -16.246 -20.244 8.102 1.00 96.62 124 GLY A C 1
ATOM 1021 O O . GLY A 1 124 ? -16.273 -21.253 8.803 1.00 96.62 124 GLY A O 1
ATOM 1022 N N . MET A 1 125 ? -15.250 -19.356 8.171 1.00 95.94 125 MET A N 1
ATOM 1023 C CA . MET A 1 125 ? -14.087 -19.459 9.061 1.00 95.94 125 MET A CA 1
ATOM 1024 C C . MET A 1 125 ? -14.238 -18.680 10.379 1.00 95.94 125 MET A C 1
ATOM 1026 O O . MET A 1 125 ? 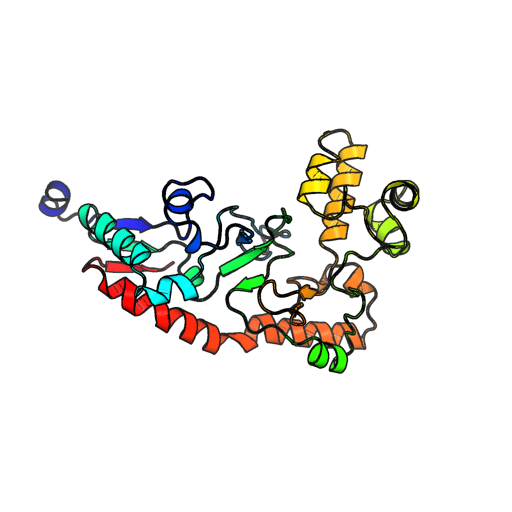-13.289 -18.607 11.160 1.00 95.94 125 MET A O 1
ATOM 1030 N N . GLY A 1 126 ? -15.421 -18.122 10.656 1.00 96.56 126 GLY A N 1
ATOM 1031 C CA . GLY A 1 126 ? -15.722 -17.421 11.909 1.00 96.56 126 GLY A CA 1
ATOM 1032 C C . GLY A 1 126 ? -15.508 -15.904 11.876 1.00 96.56 126 GLY A C 1
ATOM 1033 O O . GLY A 1 126 ? -15.467 -15.281 12.941 1.00 96.56 126 GLY A O 1
ATOM 1034 N N . PHE A 1 127 ? -15.393 -15.307 10.685 1.00 97.81 127 PHE A N 1
ATOM 1035 C CA . PHE A 1 127 ? -15.268 -13.860 10.482 1.00 97.81 127 PHE A CA 1
ATOM 1036 C C . PHE A 1 127 ? -16.442 -13.318 9.665 1.00 97.81 127 PHE A C 1
ATOM 1038 O O . PHE A 1 127 ? -16.391 -13.252 8.440 1.00 97.81 127 PHE A O 1
ATOM 1045 N N . ASP A 1 128 ? -17.516 -12.917 10.345 1.00 96.62 128 ASP A N 1
ATOM 1046 C CA . ASP A 1 128 ? -18.614 -12.202 9.691 1.00 96.62 128 ASP A CA 1
ATOM 1047 C C . ASP A 1 128 ? -18.275 -10.712 9.567 1.00 96.62 128 ASP A C 1
ATOM 1049 O O . ASP A 1 128 ? -18.170 -10.009 10.572 1.00 96.62 128 ASP A O 1
ATOM 1053 N N . LEU A 1 129 ? -18.081 -10.256 8.329 1.00 96.00 129 LEU A N 1
ATOM 1054 C CA . LEU A 1 129 ? -17.668 -8.889 7.982 1.00 96.00 129 LEU A CA 1
ATOM 1055 C C . LEU A 1 129 ? -18.856 -7.940 7.752 1.00 96.00 129 LEU A C 1
ATOM 1057 O O . LEU A 1 129 ? -18.685 -6.830 7.244 1.00 96.00 129 LEU A O 1
ATOM 1061 N N . ALA A 1 130 ? -20.073 -8.382 8.085 1.00 91.62 130 ALA A N 1
ATOM 1062 C CA . ALA A 1 130 ? -21.268 -7.556 7.992 1.00 91.62 130 ALA A CA 1
ATOM 1063 C C . ALA A 1 130 ? -21.080 -6.225 8.741 1.00 91.62 130 ALA A C 1
ATOM 1065 O O . ALA A 1 130 ? -20.413 -6.161 9.775 1.00 91.62 130 ALA A O 1
ATOM 1066 N N . GLU A 1 131 ? -21.647 -5.154 8.181 1.00 89.00 131 GLU A N 1
ATOM 1067 C CA . GLU A 1 131 ? -21.608 -3.801 8.761 1.00 89.00 131 GLU A CA 1
ATOM 1068 C C . GLU A 1 131 ? -20.186 -3.256 9.015 1.00 89.00 131 GLU A C 1
ATOM 1070 O O . GLU A 1 131 ? -19.990 -2.339 9.808 1.00 89.00 131 GLU A O 1
ATOM 1075 N N . GLY A 1 132 ? -19.179 -3.790 8.316 1.00 90.69 132 GLY A N 1
ATOM 1076 C CA . GLY A 1 132 ? -17.795 -3.325 8.413 1.00 90.69 132 GLY A CA 1
ATOM 1077 C C . GLY A 1 132 ? -17.010 -3.919 9.583 1.00 90.69 132 GLY A C 1
ATOM 1078 O O . GLY A 1 132 ? -15.880 -3.493 9.842 1.00 90.69 132 GLY A O 1
ATOM 1079 N N . ARG A 1 133 ? -17.560 -4.919 10.285 1.00 93.25 133 ARG A N 1
ATOM 1080 C CA . ARG A 1 133 ? -16.843 -5.614 11.358 1.00 93.25 133 ARG A CA 1
ATOM 1081 C C . ARG A 1 133 ? -15.496 -6.129 10.845 1.00 93.25 133 ARG A C 1
ATOM 1083 O O . ARG A 1 133 ? -15.417 -6.716 9.772 1.00 93.25 133 ARG A O 1
ATOM 1090 N N . TYR A 1 134 ? -14.438 -5.898 11.623 1.00 96.88 134 TYR A N 1
ATOM 1091 C CA . TYR A 1 134 ? -13.046 -6.246 11.303 1.00 96.88 134 TYR A CA 1
ATOM 1092 C C . TYR A 1 134 ? -12.399 -5.493 10.126 1.00 96.88 134 TYR A C 1
ATOM 1094 O O . TYR A 1 134 ? -11.196 -5.655 9.918 1.00 96.88 134 TYR A O 1
ATOM 1102 N N . THR A 1 135 ? -13.154 -4.677 9.386 1.00 96.94 135 THR A N 1
ATOM 1103 C CA . THR A 1 135 ? -12.659 -3.864 8.257 1.00 96.94 135 THR A CA 1
ATOM 1104 C C . THR A 1 135 ? -12.714 -2.368 8.536 1.00 96.94 135 THR A C 1
ATOM 1106 O O . THR A 1 135 ? -12.124 -1.577 7.807 1.00 96.94 135 THR A O 1
ATOM 1109 N N . THR A 1 136 ? -13.442 -1.962 9.576 1.00 95.38 136 THR A N 1
ATOM 1110 C CA . THR A 1 136 ? -13.475 -0.589 10.075 1.00 95.38 136 THR A CA 1
ATOM 1111 C C . THR A 1 136 ? -12.812 -0.502 11.447 1.00 95.38 136 THR A C 1
ATOM 1113 O O . THR A 1 136 ? -12.930 -1.457 12.219 1.00 95.38 136 THR A O 1
ATOM 1116 N N . PRO A 1 137 ? -12.182 0.638 11.779 1.00 95.38 137 PRO A N 1
ATOM 1117 C CA . PRO A 1 137 ? -11.523 0.837 13.065 1.00 95.38 137 PRO A CA 1
ATOM 1118 C C . PRO A 1 137 ? -12.460 0.553 14.247 1.00 95.38 137 PRO A C 1
ATOM 1120 O O . PRO A 1 137 ? -13.588 1.062 14.253 1.00 95.38 137 PRO A O 1
ATOM 1123 N N . PRO A 1 138 ? -12.026 -0.221 15.253 1.00 93.94 138 PRO A N 1
ATOM 1124 C CA . PRO A 1 138 ? -12.870 -0.583 16.375 1.00 93.94 138 PRO A CA 1
ATOM 1125 C C . PRO A 1 138 ? -13.073 0.617 17.299 1.00 93.94 138 PRO A C 1
ATOM 1127 O O . PRO A 1 138 ? -12.140 1.330 17.658 1.00 93.94 138 PRO A O 1
ATOM 1130 N N . THR A 1 139 ? -14.305 0.839 17.740 1.00 92.19 139 THR A N 1
ATOM 1131 C CA . THR A 1 139 ? -14.620 1.915 18.697 1.00 92.19 139 THR A CA 1
ATOM 1132 C C . THR A 1 139 ? -14.866 1.398 20.110 1.00 92.19 139 THR A C 1
ATOM 1134 O O . THR A 1 139 ? -15.483 2.082 20.932 1.00 92.19 139 THR A O 1
ATOM 1137 N N . ASP A 1 140 ? -14.410 0.177 20.394 1.00 91.75 140 ASP A N 1
ATOM 1138 C CA . ASP A 1 140 ? -14.494 -0.450 21.706 1.00 91.75 140 ASP A CA 1
ATOM 1139 C C . ASP A 1 140 ? -13.814 0.406 22.772 1.00 91.75 140 ASP A C 1
ATOM 1141 O O . ASP A 1 140 ? -12.702 0.907 22.598 1.00 91.75 140 ASP A O 1
ATOM 1145 N N . GLY A 1 141 ? -14.482 0.557 23.919 1.00 93.06 141 GLY A N 1
ATOM 1146 C CA . GLY A 1 141 ? -14.008 1.448 24.976 1.00 93.06 141 GLY A CA 1
ATOM 1147 C C . GLY A 1 141 ? -12.617 1.100 25.492 1.00 93.06 141 GLY A C 1
ATOM 1148 O O . GLY A 1 141 ? -11.800 1.996 25.674 1.00 93.06 141 GLY A O 1
ATOM 1149 N N . TRP A 1 142 ? -12.340 -0.195 25.631 1.00 95.50 142 TRP A N 1
ATOM 1150 C CA . TRP A 1 142 ? -11.038 -0.700 26.054 1.00 95.50 142 TRP A CA 1
ATOM 1151 C C . TRP A 1 142 ? -9.912 -0.320 25.078 1.00 95.50 142 TRP A C 1
ATOM 1153 O O . TRP A 1 142 ? -8.842 0.105 25.510 1.00 95.50 142 TRP A O 1
ATOM 1163 N N . ILE A 1 143 ? -10.163 -0.397 23.765 1.00 96.38 143 ILE A N 1
ATOM 1164 C CA . ILE A 1 143 ? -9.179 -0.005 22.744 1.00 96.38 143 ILE A CA 1
ATOM 1165 C C . ILE A 1 143 ? -8.939 1.504 22.800 1.00 96.38 143 ILE A C 1
ATOM 1167 O O . ILE A 1 143 ? -7.790 1.948 22.808 1.00 96.38 143 ILE A O 1
ATOM 1171 N N . LEU A 1 144 ? -10.006 2.301 22.912 1.00 97.00 144 LEU A N 1
ATOM 1172 C CA . LEU A 1 144 ? -9.880 3.755 23.032 1.00 97.00 144 LEU A CA 1
ATOM 1173 C C . LEU A 1 144 ? -9.078 4.156 24.278 1.00 97.00 144 LEU A C 1
ATOM 1175 O O . LEU A 1 144 ? -8.221 5.033 24.204 1.00 97.00 144 LEU A O 1
ATOM 1179 N N . GLU A 1 145 ? -9.309 3.508 25.417 1.00 96.94 145 GLU A N 1
ATOM 1180 C CA . GLU A 1 145 ? -8.540 3.745 26.644 1.00 96.94 145 GLU A CA 1
ATOM 1181 C C . GLU A 1 145 ? -7.068 3.365 26.478 1.00 96.94 145 GLU A C 1
ATOM 1183 O O . GLU A 1 145 ? -6.188 4.100 26.925 1.00 96.94 145 GLU A O 1
ATOM 1188 N N . ARG A 1 146 ? -6.777 2.261 25.784 1.00 96.56 146 ARG A N 1
ATOM 1189 C CA . ARG A 1 146 ? -5.404 1.812 25.545 1.00 96.56 146 ARG A CA 1
ATOM 1190 C C . ARG A 1 146 ? -4.631 2.740 24.607 1.00 96.56 146 ARG A C 1
ATOM 1192 O O . ARG A 1 146 ? -3.450 2.977 24.848 1.00 96.56 146 ARG A O 1
ATOM 1199 N N . LEU A 1 147 ? -5.292 3.264 23.576 1.00 97.25 147 LEU A N 1
ATOM 1200 C CA . LEU A 1 147 ? -4.685 4.144 22.573 1.00 97.25 147 LEU A CA 1
ATOM 1201 C C . LEU A 1 147 ? -4.575 5.597 23.043 1.00 97.25 147 LEU A C 1
ATOM 1203 O O . LEU A 1 147 ? -3.556 6.247 22.821 1.00 97.25 147 LEU A O 1
ATOM 1207 N N . PHE A 1 148 ? -5.609 6.119 23.704 1.00 97.62 148 PHE A N 1
ATOM 1208 C CA . PHE A 1 148 ? -5.705 7.546 24.021 1.00 97.62 148 PHE A CA 1
ATOM 1209 C C . PHE A 1 148 ? -5.508 7.854 25.513 1.00 97.62 148 PHE A C 1
ATOM 1211 O O . PHE A 1 148 ? -5.169 8.988 25.866 1.00 97.62 148 PHE A O 1
ATOM 1218 N N . GLY A 1 149 ? -5.654 6.873 26.410 1.00 96.38 149 GLY A N 1
ATOM 1219 C CA . GLY A 1 149 ? -5.611 7.053 27.865 1.00 96.38 149 GLY A CA 1
ATOM 1220 C C . GLY A 1 149 ? -6.627 8.090 28.343 1.00 96.38 149 GLY A C 1
ATOM 1221 O O . GLY A 1 149 ? -7.808 7.993 28.026 1.00 96.38 149 GLY A O 1
ATOM 1222 N N . GLU A 1 150 ? -6.171 9.122 29.056 1.00 96.69 150 GLU A N 1
ATOM 1223 C CA . GLU A 1 150 ? -7.035 10.190 29.595 1.00 96.69 150 GLU A CA 1
ATOM 1224 C C . GLU A 1 150 ? -7.845 10.934 28.515 1.00 96.69 150 GLU A C 1
ATOM 1226 O O . GLU A 1 150 ? -8.917 11.469 28.793 1.00 96.69 150 GLU A O 1
ATOM 1231 N N . LEU A 1 151 ? -7.381 10.923 27.259 1.00 97.56 151 LEU A N 1
ATOM 1232 C CA . LEU A 1 151 ? -8.074 11.553 26.132 1.00 97.56 151 LEU A CA 1
ATOM 1233 C C . LEU A 1 151 ? -9.201 10.684 25.543 1.00 97.56 151 LEU A C 1
ATOM 1235 O O . LEU A 1 151 ? -9.957 11.166 24.700 1.00 97.56 151 LEU A O 1
ATOM 1239 N N . ALA A 1 152 ? -9.370 9.432 25.983 1.00 97.50 152 ALA A N 1
ATOM 1240 C CA . ALA A 1 152 ? -10.371 8.513 25.431 1.00 97.50 152 ALA A CA 1
ATOM 1241 C C . ALA A 1 152 ? -11.814 9.039 25.569 1.00 97.50 152 ALA A C 1
ATOM 1243 O O . ALA A 1 152 ? -12.630 8.886 24.654 1.00 97.50 152 ALA A O 1
ATOM 1244 N N . GLY A 1 153 ? -12.134 9.715 26.681 1.00 96.75 153 GLY A N 1
ATOM 1245 C CA . GLY A 1 153 ? -13.444 10.347 26.885 1.00 96.75 153 GLY A CA 1
ATOM 1246 C C . GLY A 1 153 ? -13.706 11.504 25.912 1.00 96.75 153 GLY A C 1
ATOM 1247 O O . GLY A 1 153 ? -14.816 11.658 25.389 1.00 96.75 153 GLY A O 1
ATOM 1248 N N . GLU A 1 154 ? -12.669 12.286 25.600 1.00 96.62 154 GLU A N 1
ATOM 1249 C CA . GLU A 1 154 ? -12.749 13.323 24.572 1.00 96.62 154 GLU A CA 1
ATOM 1250 C C . GLU A 1 154 ? -12.956 12.705 23.183 1.00 96.62 154 GLU A C 1
ATOM 1252 O O . GLU A 1 154 ? -13.849 13.134 22.450 1.00 96.62 154 GLU A O 1
ATOM 1257 N N . VAL A 1 155 ? -12.174 11.677 22.840 1.00 97.50 155 VAL A N 1
ATOM 1258 C CA . VAL A 1 155 ? -12.264 10.965 21.555 1.00 97.50 155 VAL A CA 1
ATOM 1259 C C . VAL A 1 155 ? -13.690 10.473 21.319 1.00 97.50 155 VAL A C 1
ATOM 1261 O O . VAL A 1 155 ? -14.302 10.777 20.291 1.00 97.50 155 VAL A O 1
ATOM 1264 N N . ARG A 1 156 ? -14.265 9.806 22.324 1.00 96.44 156 ARG A N 1
ATOM 1265 C CA . ARG A 1 156 ? -15.624 9.262 22.264 1.00 96.44 156 ARG A CA 1
ATOM 1266 C C . ARG A 1 156 ? -16.697 10.336 22.083 1.00 96.44 156 ARG A C 1
ATOM 1268 O O . ARG A 1 156 ? -17.627 10.139 21.310 1.00 96.44 156 ARG A O 1
ATOM 1275 N N . SER A 1 157 ? -16.591 11.461 22.785 1.00 96.31 157 SER A N 1
ATOM 1276 C CA . SER A 1 157 ? -17.629 12.504 22.754 1.00 96.31 157 SER A CA 1
ATOM 1277 C C . SER A 1 157 ? -17.554 13.395 21.510 1.00 96.31 157 SER A C 1
ATOM 1279 O O . SER A 1 157 ? -18.590 13.755 20.933 1.00 96.31 157 SER A O 1
ATOM 1281 N N . LYS A 1 158 ? -16.337 13.746 21.081 1.00 96.75 158 LYS A N 1
ATOM 1282 C CA . LYS A 1 158 ? -16.108 14.734 20.020 1.00 96.75 158 LYS A CA 1
ATOM 1283 C C . LYS A 1 158 ? -15.873 14.141 18.643 1.00 96.75 158 LYS A C 1
ATOM 1285 O O . LYS A 1 158 ? -16.205 14.819 17.679 1.00 96.75 158 LYS A O 1
ATOM 1290 N N . TYR A 1 159 ? -15.333 12.927 18.539 1.00 97.12 159 TYR A N 1
ATOM 1291 C CA . TYR A 1 159 ? -14.867 12.365 17.263 1.00 97.12 159 TYR A CA 1
ATOM 1292 C C . TYR A 1 159 ? -15.593 11.084 16.855 1.00 97.12 159 TYR A C 1
ATOM 1294 O O . TYR A 1 159 ? -15.432 10.645 15.719 1.00 97.12 159 TYR A O 1
ATOM 1302 N N . LEU A 1 160 ? -16.443 10.528 17.727 1.00 96.19 160 LEU A N 1
ATOM 1303 C CA . LEU A 1 160 ? -17.333 9.419 17.390 1.00 96.19 160 LEU A CA 1
ATOM 1304 C C . LEU A 1 160 ? -18.793 9.869 17.259 1.00 96.19 160 LEU A C 1
ATOM 1306 O O . LEU A 1 160 ? -19.276 10.761 17.969 1.00 96.19 160 LEU A O 1
ATOM 1310 N N . ARG A 1 161 ? -19.508 9.242 16.324 1.00 94.75 161 ARG A N 1
ATOM 1311 C CA . ARG A 1 161 ? -20.961 9.345 16.137 1.00 94.75 161 ARG A CA 1
ATOM 1312 C C . ARG A 1 161 ? -21.503 7.961 15.820 1.00 94.75 161 ARG A C 1
ATOM 1314 O O . ARG A 1 161 ? -21.016 7.317 14.902 1.00 94.75 161 ARG A O 1
ATOM 1321 N N . ASN A 1 162 ? -22.490 7.509 16.594 1.00 90.12 162 ASN A N 1
ATOM 1322 C CA . ASN A 1 162 ? -23.125 6.196 16.430 1.00 90.12 162 ASN A CA 1
ATOM 1323 C C . ASN A 1 162 ? -22.119 5.029 16.342 1.00 90.12 162 ASN A C 1
ATOM 1325 O O . ASN A 1 162 ? -22.303 4.128 15.541 1.00 90.12 162 ASN A O 1
ATOM 1329 N N . GLY A 1 163 ? -21.034 5.069 17.127 1.00 87.75 163 GLY A N 1
ATOM 1330 C CA . GLY A 1 163 ? -20.005 4.020 17.097 1.00 87.75 163 GLY A CA 1
ATOM 1331 C C . GLY A 1 163 ? -19.044 4.083 15.904 1.00 87.75 163 GLY A C 1
ATOM 1332 O O . GLY A 1 163 ? -18.298 3.143 15.683 1.00 87.75 163 GLY A O 1
ATOM 1333 N N . HIS A 1 164 ? -19.018 5.181 15.146 1.00 92.62 164 HIS A N 1
ATOM 1334 C CA . HIS A 1 164 ? -18.099 5.355 14.020 1.00 92.62 164 HIS A CA 1
ATOM 1335 C C . HIS A 1 164 ? -17.309 6.656 14.126 1.00 92.62 164 HIS A C 1
ATOM 1337 O O . HIS A 1 164 ? -17.791 7.652 14.677 1.00 92.62 164 HIS A O 1
ATOM 1343 N N . LEU A 1 165 ? -16.095 6.654 13.569 1.00 95.88 165 LEU A N 1
ATOM 1344 C CA . LEU A 1 165 ? -15.287 7.861 13.409 1.00 95.88 165 LEU A CA 1
ATOM 1345 C C . LEU A 1 165 ? -16.016 8.875 12.526 1.00 95.88 165 LEU A C 1
ATOM 1347 O O . LEU A 1 165 ? -16.575 8.542 11.481 1.00 95.88 165 LEU A O 1
ATOM 1351 N N . GLN A 1 166 ? -15.994 10.136 12.944 1.00 97.06 166 GLN A N 1
ATOM 1352 C CA . GLN A 1 166 ? -16.516 11.223 12.129 1.00 97.06 166 GLN A CA 1
ATOM 1353 C C . GLN A 1 166 ? -15.681 11.404 10.855 1.00 97.06 166 GLN A C 1
ATOM 1355 O O . GLN A 1 166 ? -14.478 11.137 10.859 1.00 97.06 166 GLN A O 1
ATOM 1360 N N . PRO A 1 167 ? -16.267 11.952 9.772 1.00 96.38 167 PRO A N 1
ATOM 1361 C CA . PRO A 1 167 ? -15.559 12.134 8.508 1.00 96.38 167 PRO A CA 1
ATOM 1362 C C . PRO A 1 167 ? -14.215 12.860 8.640 1.00 96.38 167 PRO A C 1
ATOM 1364 O O . PRO A 1 167 ? -13.273 12.495 7.944 1.00 96.38 167 PRO A O 1
ATOM 1367 N N . ALA A 1 168 ? -14.097 13.830 9.553 1.00 96.19 168 ALA A N 1
ATOM 1368 C CA . ALA A 1 168 ? -12.873 14.599 9.787 1.00 96.19 168 ALA A CA 1
ATOM 1369 C C . ALA A 1 168 ? -11.682 13.770 10.314 1.00 96.19 168 ALA A C 1
ATOM 1371 O O . ALA A 1 168 ? -10.550 14.224 10.210 1.00 96.19 168 ALA A O 1
ATOM 1372 N N . CYS A 1 169 ? -11.909 12.569 10.852 1.00 96.31 169 CYS A N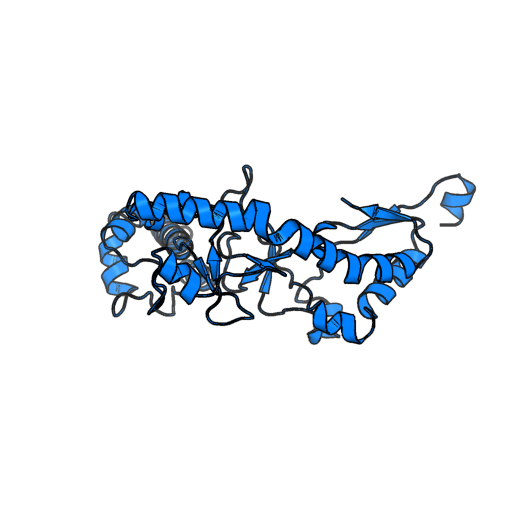 1
ATOM 1373 C CA . CYS A 1 169 ? -10.865 11.666 11.350 1.00 96.31 169 CYS A CA 1
ATOM 1374 C C . CYS A 1 169 ? -11.000 10.234 10.800 1.00 96.31 169 CYS A C 1
ATOM 1376 O O . CYS A 1 169 ? -10.421 9.301 11.345 1.00 96.31 169 CYS A O 1
ATOM 1378 N N . ALA A 1 170 ? -11.752 10.056 9.709 1.00 95.94 170 ALA A N 1
ATOM 1379 C CA . ALA A 1 170 ? -12.028 8.743 9.126 1.00 95.94 170 ALA A CA 1
ATOM 1380 C C . ALA A 1 170 ? -10.874 8.171 8.276 1.00 95.94 170 ALA A C 1
ATOM 1382 O O . ALA A 1 170 ? -10.947 7.023 7.853 1.00 95.94 170 ALA A O 1
ATOM 1383 N N . THR A 1 171 ? -9.829 8.958 7.994 1.00 97.69 171 THR A N 1
ATOM 1384 C CA . THR A 1 171 ? -8.642 8.508 7.249 1.00 97.69 171 THR A CA 1
ATOM 1385 C C . THR A 1 171 ? -7.365 9.053 7.871 1.00 97.69 171 THR A C 1
ATOM 1387 O O . THR A 1 171 ? -7.385 10.088 8.543 1.00 97.69 171 THR A O 1
ATOM 1390 N N . GLN A 1 172 ? -6.238 8.384 7.620 1.00 98.31 172 GLN A N 1
ATOM 1391 C CA . GLN A 1 172 ? -4.949 8.781 8.191 1.00 98.31 172 GLN A CA 1
ATOM 1392 C C . GLN A 1 172 ? -4.543 10.176 7.713 1.00 98.31 172 GLN A C 1
ATOM 1394 O O . GLN A 1 172 ? -4.127 11.010 8.515 1.00 98.31 172 GLN A O 1
ATOM 1399 N N . ARG A 1 173 ? -4.759 10.493 6.430 1.00 97.50 173 ARG A N 1
ATOM 1400 C CA . ARG A 1 173 ? -4.495 11.841 5.906 1.00 97.50 173 ARG A CA 1
ATOM 1401 C C . ARG A 1 173 ? -5.353 12.918 6.560 1.00 97.50 173 ARG A C 1
ATOM 1403 O O . ARG A 1 173 ? -4.835 13.991 6.865 1.00 97.50 173 ARG A O 1
ATOM 1410 N N . ARG A 1 174 ? -6.637 12.649 6.809 1.00 98.12 174 ARG A N 1
ATOM 1411 C CA . ARG A 1 174 ? -7.513 13.609 7.499 1.00 98.12 174 ARG A CA 1
ATOM 1412 C C . ARG A 1 174 ? -7.089 13.823 8.949 1.00 98.12 174 ARG A C 1
ATOM 1414 O O . ARG A 1 174 ? -7.094 14.955 9.411 1.00 98.12 174 ARG A O 1
ATOM 1421 N N . VAL A 1 175 ? -6.629 12.774 9.631 1.00 98.19 175 VAL A N 1
ATOM 1422 C CA . VAL A 1 175 ? -6.047 12.880 10.979 1.00 98.19 175 VAL A CA 1
ATOM 1423 C C . VAL A 1 175 ? -4.807 13.778 10.984 1.00 98.19 175 VAL A C 1
ATOM 1425 O O . VAL A 1 175 ? -4.705 14.651 11.845 1.00 98.19 175 VAL A O 1
ATOM 1428 N N . LEU A 1 176 ? -3.905 13.638 10.003 1.00 97.44 176 LEU A N 1
ATOM 1429 C CA . LEU A 1 176 ? -2.742 14.528 9.878 1.00 97.44 176 LEU A CA 1
ATOM 1430 C C . LEU A 1 176 ? -3.144 15.995 9.651 1.00 97.44 176 LEU A C 1
ATOM 1432 O O . LEU A 1 176 ? -2.510 16.895 10.193 1.00 97.44 176 LEU A O 1
ATOM 1436 N N . GLN A 1 177 ? -4.204 16.242 8.876 1.00 97.25 177 GLN A N 1
ATOM 1437 C CA . GLN A 1 177 ? -4.735 17.593 8.649 1.00 97.25 177 GLN A CA 1
ATOM 1438 C C . GLN A 1 177 ? -5.433 18.166 9.886 1.00 97.25 177 GLN A C 1
ATOM 1440 O O . GLN A 1 177 ? -5.369 19.369 10.127 1.00 97.25 177 GLN A O 1
ATOM 1445 N N . LEU A 1 178 ? -6.109 17.314 10.657 1.00 97.31 178 LEU A N 1
ATOM 1446 C CA . LEU A 1 178 ? -6.866 17.697 11.845 1.00 97.31 178 LEU A CA 1
ATOM 1447 C C . LEU A 1 178 ? -5.955 18.027 13.034 1.00 97.31 178 LEU A C 1
ATOM 1449 O O . LEU A 1 178 ? -6.267 18.924 13.816 1.00 97.31 178 LEU A O 1
ATOM 1453 N N . PHE A 1 179 ? -4.819 17.334 13.148 1.00 96.62 179 PHE A N 1
ATOM 1454 C CA . PHE A 1 179 ? -3.829 17.529 14.210 1.00 96.62 179 PHE A CA 1
ATOM 1455 C C . PHE A 1 179 ? -2.449 17.887 13.630 1.00 96.62 179 PHE A C 1
ATOM 1457 O O . PHE A 1 179 ? -1.510 17.091 13.741 1.00 96.62 179 PHE A O 1
ATOM 1464 N N . PRO A 1 180 ? -2.291 19.082 13.024 1.00 94.19 180 PRO A N 1
ATOM 1465 C CA . PRO A 1 180 ? -1.035 19.496 12.399 1.00 94.19 180 PRO A CA 1
ATOM 1466 C C . PRO A 1 180 ? 0.012 19.973 13.417 1.00 94.19 180 PRO A C 1
ATOM 1468 O O . PRO A 1 180 ? 1.176 20.131 13.067 1.00 94.19 180 PRO A O 1
ATOM 1471 N N . GLY A 1 181 ? -0.400 20.246 14.661 1.00 91.31 181 GLY A N 1
ATOM 1472 C CA . GLY A 1 181 ? 0.467 20.771 15.714 1.00 91.31 181 GLY A CA 1
ATOM 1473 C C . GLY A 1 181 ? 1.473 19.748 16.243 1.00 91.31 181 GLY A C 1
ATOM 1474 O O . GLY A 1 181 ? 1.242 18.537 16.203 1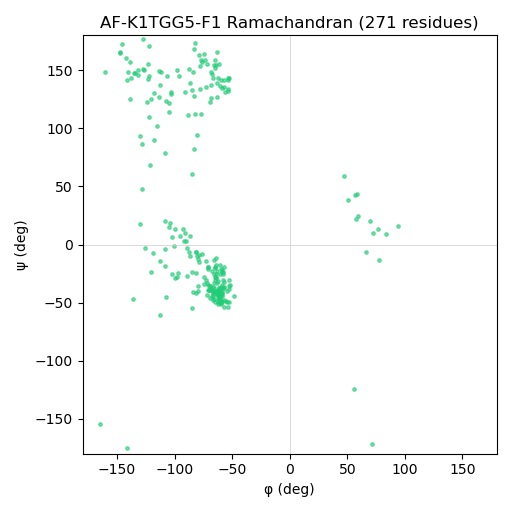.00 91.31 181 GLY A O 1
ATOM 1475 N N . ASP A 1 182 ? 2.577 20.258 16.788 1.00 93.44 182 ASP A N 1
ATOM 1476 C CA . ASP A 1 182 ? 3.640 19.463 17.418 1.00 93.44 182 ASP A CA 1
ATOM 1477 C C . ASP A 1 182 ? 3.590 19.470 18.950 1.00 93.44 182 ASP A C 1
ATOM 1479 O O . ASP A 1 182 ? 4.492 18.933 19.605 1.00 93.44 182 ASP A O 1
ATOM 1483 N N . ASP A 1 183 ? 2.544 20.060 19.531 1.00 96.56 183 ASP A N 1
ATOM 1484 C CA . ASP A 1 183 ? 2.280 19.953 20.959 1.00 96.56 183 ASP A CA 1
ATOM 1485 C C . ASP A 1 183 ? 1.950 18.503 21.348 1.00 96.56 183 ASP A C 1
ATOM 1487 O O . ASP A 1 183 ? 1.438 17.713 20.551 1.00 96.56 183 ASP A O 1
ATOM 1491 N N . GLU A 1 184 ? 2.250 18.156 22.599 1.00 95.56 184 GLU A N 1
ATOM 1492 C CA . GLU A 1 184 ? 2.132 16.788 23.112 1.00 95.56 184 GLU A CA 1
ATOM 1493 C C . GLU A 1 184 ? 0.718 16.219 22.953 1.00 95.56 184 GLU A C 1
ATOM 1495 O O . GLU A 1 184 ? 0.526 15.046 22.631 1.00 95.56 184 GLU A O 1
ATOM 1500 N N . ARG A 1 185 ? -0.296 17.070 23.124 1.00 95.31 185 ARG A N 1
ATOM 1501 C CA . ARG A 1 185 ? -1.690 16.661 22.989 1.00 95.31 185 ARG A CA 1
ATOM 1502 C C . ARG A 1 185 ? -2.030 16.348 21.532 1.00 95.31 185 ARG A C 1
ATOM 1504 O O . ARG A 1 185 ? -2.649 15.314 21.278 1.00 95.31 185 ARG A O 1
ATOM 1511 N N . SER A 1 186 ? -1.637 17.203 20.588 1.00 96.31 186 SER A N 1
ATOM 1512 C CA . SER A 1 186 ? -1.833 16.956 19.152 1.00 96.31 186 SER A CA 1
ATOM 1513 C C . SER A 1 186 ? -1.107 15.696 18.685 1.00 96.31 186 SER A C 1
ATOM 1515 O O . SER A 1 186 ? -1.712 14.897 17.973 1.00 96.31 186 SER A O 1
ATOM 1517 N N . LYS A 1 187 ? 0.131 15.459 19.144 1.00 96.94 187 LYS A N 1
ATOM 1518 C CA . LYS A 1 187 ? 0.882 14.219 18.876 1.00 96.94 187 LYS A CA 1
ATOM 1519 C C . LYS A 1 187 ? 0.149 12.987 19.395 1.00 96.94 187 LYS A C 1
ATOM 1521 O O . LYS A 1 187 ? -0.136 12.082 18.622 1.00 96.94 187 LYS A O 1
ATOM 1526 N N . ARG A 1 188 ? -0.265 12.997 20.665 1.00 96.81 188 ARG A N 1
ATOM 1527 C CA . ARG A 1 188 ? -0.982 11.872 21.281 1.00 96.81 188 ARG A CA 1
ATOM 1528 C C . ARG A 1 188 ? -2.303 11.548 20.583 1.00 96.81 188 ARG A C 1
ATOM 1530 O O . ARG A 1 188 ? -2.623 10.377 20.400 1.00 96.81 188 ARG A O 1
ATOM 1537 N N . LEU A 1 189 ? -3.073 12.566 20.187 1.00 97.88 189 LEU A N 1
ATOM 1538 C CA . LEU A 1 189 ? -4.298 12.356 19.408 1.00 97.88 189 LEU A CA 1
ATOM 1539 C C . LEU A 1 189 ? -3.979 11.804 18.020 1.00 97.88 189 LEU A C 1
ATOM 1541 O O . LEU A 1 189 ? -4.591 10.819 17.613 1.00 97.88 189 LEU A O 1
ATOM 1545 N N . ARG A 1 190 ? -3.019 12.406 17.312 1.00 98.00 190 ARG A N 1
ATOM 1546 C CA . ARG A 1 190 ? -2.598 11.976 15.976 1.00 98.00 190 ARG A CA 1
ATOM 1547 C C . ARG A 1 190 ? -2.152 10.518 15.980 1.00 98.00 190 ARG A C 1
ATOM 1549 O O . ARG A 1 190 ? -2.723 9.724 15.241 1.00 98.00 190 ARG A O 1
ATOM 1556 N N . ASP A 1 191 ? -1.216 10.158 16.846 1.00 97.38 191 ASP A N 1
ATOM 1557 C CA . ASP A 1 191 ? -0.656 8.808 16.914 1.00 97.38 191 ASP A CA 1
ATOM 1558 C C . ASP A 1 191 ? -1.719 7.789 17.348 1.00 97.38 191 ASP A C 1
ATOM 1560 O O . ASP A 1 191 ? -1.830 6.718 16.751 1.00 97.38 191 ASP A O 1
ATOM 1564 N N . GLY A 1 192 ? -2.576 8.152 18.312 1.00 98.00 192 GLY A N 1
ATOM 1565 C CA . GLY A 1 192 ? -3.699 7.317 18.738 1.00 98.00 192 GLY A CA 1
ATOM 1566 C C . GLY A 1 192 ? -4.709 7.055 17.616 1.00 98.00 192 GLY A C 1
ATOM 1567 O O . GLY A 1 192 ? -5.149 5.921 17.441 1.00 98.00 192 GLY A O 1
ATOM 1568 N N . PHE A 1 193 ? -5.054 8.069 16.814 1.00 98.44 193 PHE A N 1
ATOM 1569 C CA . PHE A 1 193 ? -5.953 7.891 15.670 1.00 98.44 193 PHE A CA 1
ATOM 1570 C C . PHE A 1 193 ? -5.303 7.113 14.526 1.00 98.44 193 PHE A C 1
ATOM 1572 O O . PHE A 1 193 ? -5.985 6.299 13.909 1.00 98.44 193 PHE A O 1
ATOM 1579 N N . LEU A 1 194 ? -4.017 7.335 14.235 1.00 98.25 194 LEU A N 1
ATOM 1580 C CA . LEU A 1 194 ? -3.298 6.554 13.225 1.00 98.25 194 LEU A CA 1
ATOM 1581 C C . LEU A 1 194 ? -3.279 5.069 13.607 1.00 98.25 194 LEU A C 1
ATOM 1583 O O . LEU A 1 194 ? -3.675 4.238 12.793 1.00 98.25 194 LEU A O 1
ATOM 1587 N N . ALA A 1 195 ? -2.932 4.762 14.861 1.00 97.69 195 ALA A N 1
ATOM 1588 C CA . ALA A 1 195 ? -2.955 3.403 15.389 1.00 97.69 195 ALA A CA 1
ATOM 1589 C C . ALA A 1 195 ? -4.366 2.797 15.372 1.00 97.69 195 ALA A C 1
ATOM 1591 O O . ALA A 1 195 ? -4.523 1.648 14.976 1.00 97.69 195 ALA A O 1
ATOM 1592 N N . LEU A 1 196 ? -5.398 3.571 15.735 1.00 98.12 196 LEU A N 1
ATOM 1593 C CA . LEU A 1 196 ? -6.791 3.123 15.669 1.00 98.12 196 LEU A CA 1
ATOM 1594 C C . LEU A 1 196 ? -7.206 2.772 14.235 1.00 98.12 196 LEU A C 1
ATOM 1596 O O . LEU A 1 196 ? -7.837 1.745 14.009 1.00 98.12 196 LEU A O 1
ATOM 1600 N N . LEU A 1 197 ? -6.841 3.616 13.265 1.00 98.06 197 LEU A N 1
ATOM 1601 C CA . LEU A 1 197 ? -7.139 3.406 11.847 1.00 98.06 197 LEU A CA 1
ATOM 1602 C C . LEU A 1 197 ? -6.428 2.175 11.269 1.00 98.06 197 LEU A C 1
ATOM 1604 O O . LEU A 1 197 ? -6.961 1.544 10.360 1.00 98.06 197 LEU A O 1
ATOM 1608 N N . ASP A 1 198 ? -5.253 1.832 11.797 1.00 97.69 198 ASP A N 1
ATOM 1609 C CA . ASP A 1 198 ? -4.500 0.629 11.426 1.00 97.69 198 ASP A CA 1
ATOM 1610 C C . ASP A 1 198 ? -5.008 -0.659 12.100 1.00 97.69 198 ASP A C 1
ATOM 1612 O O . ASP A 1 198 ? -4.573 -1.753 11.713 1.00 97.69 198 ASP A O 1
ATOM 1616 N N . ASP A 1 199 ? -5.878 -0.546 13.111 1.00 97.69 199 ASP A N 1
ATOM 1617 C CA . ASP A 1 199 ? -6.356 -1.645 13.958 1.00 97.69 199 ASP A CA 1
ATOM 1618 C C . ASP A 1 199 ? -7.547 -2.373 13.313 1.00 97.69 199 ASP A C 1
ATOM 1620 O O . ASP A 1 199 ? -8.658 -2.402 13.827 1.00 97.69 199 ASP A O 1
ATOM 1624 N N . VAL A 1 200 ? -7.318 -2.945 12.133 1.00 98.00 200 VAL A N 1
ATOM 1625 C CA . VAL A 1 200 ? -8.288 -3.778 11.406 1.00 98.00 200 VAL A CA 1
ATOM 1626 C C . VAL A 1 200 ? -7.682 -5.149 11.119 1.00 98.00 200 VAL A C 1
ATOM 1628 O O . VAL A 1 200 ? -6.461 -5.298 11.051 1.00 98.00 200 VAL A O 1
ATOM 1631 N N . LEU A 1 201 ? -8.524 -6.168 10.932 1.00 98.56 201 LEU A N 1
ATOM 1632 C CA . LEU A 1 201 ? -8.055 -7.519 10.593 1.00 98.56 201 LEU A CA 1
ATOM 1633 C C . LEU A 1 201 ? -8.110 -7.802 9.094 1.00 98.56 201 LEU A C 1
ATOM 1635 O O . LEU A 1 201 ? -7.357 -8.644 8.609 1.00 98.56 201 LEU A O 1
ATOM 1639 N N . PHE A 1 202 ? -8.979 -7.108 8.361 1.00 98.56 202 PHE A N 1
ATOM 1640 C CA . PHE A 1 202 ? -9.157 -7.296 6.926 1.00 98.56 202 PHE A CA 1
ATOM 1641 C C . PHE A 1 202 ? -9.239 -5.955 6.199 1.00 98.56 202 PHE A C 1
ATOM 1643 O O . PHE A 1 202 ? -9.777 -4.981 6.721 1.00 98.56 202 PHE A O 1
ATOM 1650 N N . VAL A 1 203 ? -8.740 -5.931 4.968 1.00 98.00 203 VAL A N 1
ATOM 1651 C CA . VAL A 1 203 ? -8.850 -4.808 4.032 1.00 98.00 203 VAL A CA 1
ATOM 1652 C C . VAL A 1 203 ? -9.725 -5.260 2.868 1.00 98.00 203 VAL A C 1
ATOM 1654 O O . VAL A 1 203 ? -9.469 -6.310 2.282 1.00 98.00 203 VAL A O 1
ATOM 1657 N N . GLU A 1 204 ? -10.779 -4.511 2.540 1.00 97.50 204 GLU A N 1
ATOM 1658 C CA . GLU A 1 204 ? -11.610 -4.828 1.372 1.00 97.50 204 GLU A CA 1
ATOM 1659 C C . GLU A 1 204 ? -10.820 -4.596 0.077 1.00 97.50 204 GLU A C 1
ATOM 1661 O O . GLU A 1 204 ? -10.128 -3.588 -0.068 1.00 97.50 204 GLU A O 1
ATOM 1666 N N . ASP A 1 205 ? -10.941 -5.520 -0.873 1.00 97.56 205 ASP A N 1
ATOM 1667 C CA . ASP A 1 205 ? -10.348 -5.381 -2.196 1.00 97.56 205 ASP A CA 1
ATOM 1668 C C . ASP A 1 205 ? -10.967 -4.179 -2.941 1.00 97.56 205 ASP A C 1
ATOM 1670 O O . ASP A 1 205 ? -12.198 -4.081 -3.058 1.00 97.56 205 ASP A O 1
ATOM 1674 N N . PRO A 1 206 ? -10.148 -3.243 -3.457 1.00 95.19 206 PRO A N 1
ATOM 1675 C CA . PRO A 1 206 ? -10.668 -2.043 -4.106 1.00 95.19 206 PRO A CA 1
ATOM 1676 C C . PRO A 1 206 ? -11.328 -2.333 -5.463 1.00 95.19 206 PRO A C 1
ATOM 1678 O O . PRO A 1 206 ? -12.169 -1.547 -5.902 1.00 95.19 206 PRO A O 1
ATOM 1681 N N . TYR A 1 207 ? -11.008 -3.462 -6.102 1.00 94.94 207 TYR A N 1
ATOM 1682 C CA . TYR A 1 207 ? -11.488 -3.826 -7.438 1.00 94.94 207 TYR A CA 1
ATOM 1683 C C . TYR A 1 207 ? -12.629 -4.854 -7.411 1.00 94.94 207 TYR A C 1
ATOM 1685 O O . TYR A 1 207 ? -13.437 -4.914 -8.339 1.00 94.94 207 TYR A O 1
ATOM 1693 N N . ARG A 1 208 ? -12.724 -5.666 -6.351 1.00 96.00 208 ARG A N 1
ATOM 1694 C CA . ARG A 1 208 ? -13.683 -6.769 -6.192 1.00 96.00 208 ARG A CA 1
ATOM 1695 C C . ARG A 1 208 ? -14.432 -6.656 -4.867 1.00 96.00 208 ARG A C 1
ATOM 1697 O O . ARG A 1 208 ? -14.076 -7.289 -3.876 1.00 96.00 208 ARG A O 1
ATOM 1704 N N . LYS A 1 209 ? -15.531 -5.900 -4.872 1.00 95.81 209 LYS A N 1
ATOM 1705 C CA . LYS A 1 209 ? -16.393 -5.735 -3.690 1.00 95.81 209 LYS A CA 1
ATOM 1706 C C . LYS A 1 209 ? -16.849 -7.066 -3.092 1.00 95.81 209 LYS A C 1
ATOM 1708 O O . LYS A 1 209 ? -17.110 -8.035 -3.811 1.00 95.81 209 LYS A O 1
ATOM 1713 N N . GLY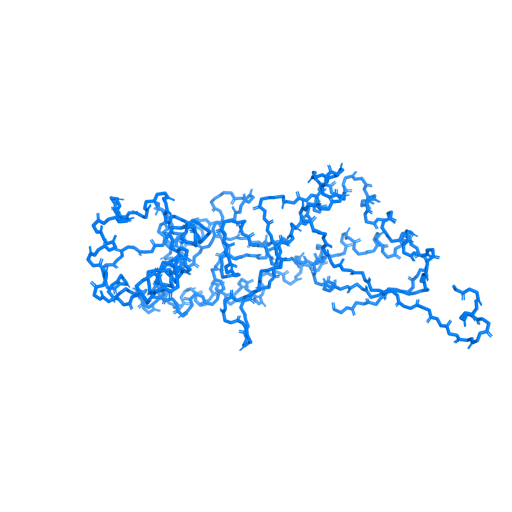 A 1 210 ? -16.899 -7.112 -1.760 1.00 97.06 210 GLY A N 1
ATOM 1714 C CA . GLY A 1 210 ? -17.173 -8.336 -1.004 1.00 97.06 210 GLY A CA 1
ATOM 1715 C C . GLY A 1 210 ? -16.025 -9.353 -0.992 1.00 97.06 210 GLY A C 1
ATOM 1716 O O . GLY A 1 210 ? -16.239 -10.482 -0.547 1.00 97.06 210 GLY A O 1
ATOM 1717 N N . HIS A 1 211 ? -14.832 -8.983 -1.472 1.00 98.31 211 HIS A N 1
ATOM 1718 C CA . HIS A 1 211 ? -13.605 -9.754 -1.283 1.00 98.31 211 HIS A CA 1
ATOM 1719 C C . HIS A 1 211 ? -12.616 -8.988 -0.407 1.00 98.31 211 HIS A C 1
ATOM 1721 O O . HIS A 1 211 ? -12.593 -7.760 -0.417 1.00 98.31 211 HIS A O 1
ATOM 1727 N N . TYR A 1 212 ? -11.800 -9.716 0.352 1.00 98.56 212 TYR A N 1
ATOM 1728 C CA . TYR A 1 212 ? -10.971 -9.144 1.403 1.00 98.56 212 TYR A CA 1
ATOM 1729 C C . TYR A 1 212 ? -9.586 -9.781 1.466 1.00 98.56 212 TYR A C 1
ATOM 1731 O O . TYR A 1 212 ? -9.397 -10.976 1.214 1.00 98.56 212 TYR A O 1
ATOM 1739 N N . HIS A 1 213 ? -8.630 -8.957 1.868 1.00 98.44 213 HIS A N 1
ATOM 1740 C CA . HIS A 1 213 ? -7.250 -9.310 2.159 1.00 98.44 213 HIS A CA 1
ATOM 1741 C C . HIS A 1 213 ? -7.075 -9.364 3.678 1.00 98.44 213 HIS A C 1
ATOM 1743 O O . HIS A 1 213 ? -7.455 -8.400 4.349 1.00 98.44 213 HIS A O 1
ATOM 1749 N N . PRO A 1 214 ? -6.503 -10.433 4.259 1.00 98.25 214 PRO A N 1
ATOM 1750 C CA . PRO A 1 214 ? -6.031 -10.380 5.637 1.00 98.25 214 PRO A CA 1
ATOM 1751 C C . PRO A 1 214 ? -5.024 -9.236 5.781 1.00 98.25 214 PRO A C 1
ATOM 1753 O O . PRO A 1 214 ? -4.098 -9.109 4.977 1.00 98.25 214 PRO A O 1
ATOM 1756 N N . ARG A 1 215 ? -5.195 -8.394 6.798 1.00 97.75 215 ARG A N 1
ATOM 1757 C CA . ARG A 1 215 ? -4.282 -7.281 7.056 1.00 97.75 215 ARG A CA 1
ATOM 1758 C C . ARG A 1 215 ? -2.932 -7.841 7.508 1.00 97.75 215 ARG A C 1
ATOM 1760 O O . ARG A 1 215 ? -2.852 -8.631 8.452 1.00 97.75 215 ARG A O 1
ATOM 1767 N N . ILE A 1 216 ? -1.860 -7.440 6.825 1.00 96.50 216 ILE A N 1
ATOM 1768 C CA . ILE A 1 216 ? -0.495 -7.881 7.142 1.00 96.50 216 ILE A CA 1
ATOM 1769 C C . ILE A 1 216 ? -0.139 -7.491 8.581 1.00 96.50 216 ILE A C 1
ATOM 1771 O O . ILE A 1 216 ? -0.411 -6.372 9.010 1.00 96.50 216 ILE A O 1
ATOM 1775 N N . ALA A 1 217 ? 0.462 -8.402 9.346 1.00 95.69 217 ALA A N 1
ATOM 1776 C CA . ALA A 1 217 ? 0.827 -8.177 10.749 1.00 95.69 217 ALA A CA 1
ATOM 1777 C C . ALA A 1 217 ? -0.357 -7.841 11.683 1.00 95.69 217 ALA A C 1
ATOM 1779 O O . ALA A 1 217 ? -0.162 -7.197 12.715 1.00 95.69 217 ALA A O 1
ATOM 1780 N N . ALA A 1 218 ? -1.593 -8.235 11.350 1.00 97.06 218 ALA A N 1
ATOM 1781 C CA . ALA A 1 218 ? -2.759 -7.970 12.201 1.00 97.06 218 ALA A CA 1
ATOM 1782 C C . ALA A 1 218 ? -2.654 -8.602 13.602 1.00 97.06 218 ALA A C 1
ATOM 1784 O O . ALA A 1 218 ? -3.338 -8.163 14.521 1.00 97.06 218 ALA A O 1
ATOM 1785 N N . GLN A 1 219 ? -1.770 -9.583 13.799 1.00 96.75 219 GLN A N 1
ATOM 1786 C CA . GLN A 1 219 ? -1.527 -10.239 15.086 1.00 96.75 219 GLN A CA 1
ATOM 1787 C C . GLN A 1 219 ? -1.056 -9.270 16.185 1.00 96.75 219 GLN A C 1
ATOM 1789 O O . GLN A 1 219 ? -1.193 -9.580 17.366 1.00 96.75 219 GLN A O 1
ATOM 1794 N N . SER A 1 220 ? -0.518 -8.099 15.823 1.00 94.75 220 SER A N 1
ATOM 1795 C CA . SER A 1 220 ? -0.128 -7.058 16.784 1.00 94.75 220 SER A CA 1
ATOM 1796 C C . SER A 1 220 ? -1.259 -6.092 17.160 1.00 94.75 220 SER A C 1
ATOM 1798 O O . SER A 1 220 ? -1.074 -5.272 18.058 1.00 94.75 220 SER A O 1
ATOM 1800 N N . THR A 1 221 ? -2.420 -6.179 16.505 1.00 97.00 221 THR A N 1
ATOM 1801 C CA . THR A 1 221 ? -3.562 -5.281 16.746 1.00 97.00 221 THR A CA 1
ATOM 1802 C C . THR A 1 221 ? -4.301 -5.627 18.037 1.00 97.00 221 THR A C 1
ATOM 1804 O O . THR A 1 221 ? -4.278 -6.768 18.515 1.00 97.00 221 THR A O 1
ATOM 1807 N N . PHE A 1 222 ? -5.007 -4.650 18.598 1.00 97.19 222 PHE A N 1
ATOM 1808 C CA . PHE A 1 222 ? -5.928 -4.876 19.706 1.00 97.19 222 PHE A CA 1
ATOM 1809 C C . PHE A 1 222 ? -7.157 -5.674 19.259 1.00 97.19 222 PHE A C 1
ATOM 1811 O O . PHE A 1 222 ? -7.604 -6.553 19.997 1.00 97.19 222 PHE A O 1
ATOM 1818 N N . SER A 1 223 ? -7.645 -5.459 18.033 1.00 96.88 223 SER A N 1
ATOM 1819 C CA . SER A 1 223 ? -8.723 -6.251 17.425 1.00 96.88 223 SER A CA 1
ATOM 1820 C C . SER A 1 223 ? -8.417 -7.747 17.425 1.00 96.88 223 SER A C 1
ATOM 1822 O O . SER A 1 223 ? -9.298 -8.554 17.719 1.00 96.88 223 SER A O 1
ATOM 1824 N N . PHE A 1 224 ? -7.169 -8.135 17.149 1.00 98.00 224 PHE A N 1
ATOM 1825 C CA . PHE A 1 224 ? -6.757 -9.538 17.184 1.00 98.00 224 PHE A CA 1
ATOM 1826 C C . PHE A 1 224 ? -6.749 -10.100 18.612 1.00 98.00 224 PHE A C 1
ATOM 1828 O O . PHE A 1 224 ? -7.179 -11.231 18.841 1.00 98.00 224 PHE A O 1
ATOM 1835 N N . GLN A 1 225 ? -6.315 -9.306 19.594 1.00 96.69 225 GLN A N 1
ATOM 1836 C CA . GLN A 1 225 ? -6.288 -9.715 21.005 1.00 96.69 225 GLN A CA 1
ATOM 1837 C C . GLN A 1 225 ? -7.689 -9.979 21.572 1.00 96.69 225 GLN A C 1
ATOM 1839 O O . GLN A 1 225 ? -7.832 -10.800 22.474 1.00 96.69 225 GLN A O 1
ATOM 1844 N N . LEU A 1 226 ? -8.717 -9.317 21.033 1.00 95.31 226 LEU A N 1
ATOM 1845 C CA . LEU A 1 226 ? -10.114 -9.514 21.431 1.00 95.31 226 LEU A CA 1
ATOM 1846 C C . LEU A 1 226 ? -10.774 -10.748 20.796 1.00 95.31 226 LEU A C 1
ATOM 1848 O O . LEU A 1 226 ? -11.886 -11.113 21.181 1.00 95.31 226 LEU A O 1
ATOM 1852 N N . LEU A 1 227 ? -10.127 -11.394 19.823 1.00 96.88 227 LEU A N 1
ATOM 1853 C CA . LEU A 1 227 ? -10.628 -12.637 19.243 1.00 96.88 227 LEU A CA 1
ATOM 1854 C C . LEU A 1 227 ? -10.565 -13.787 20.255 1.00 96.88 227 LEU A C 1
ATOM 1856 O O . LEU A 1 227 ? -9.647 -13.880 21.069 1.00 96.88 227 LEU A O 1
ATOM 1860 N N . SER A 1 228 ? -11.508 -14.725 20.146 1.00 97.50 228 SER A N 1
ATOM 1861 C CA . SER A 1 228 ? -11.401 -16.006 20.855 1.00 97.50 228 SER A CA 1
ATOM 1862 C C . SER A 1 228 ? -10.157 -16.791 20.403 1.00 97.50 228 SER A C 1
ATOM 1864 O O . SER A 1 228 ? -9.726 -16.625 19.257 1.00 97.50 228 SER A O 1
ATOM 1866 N N . PRO A 1 229 ? -9.602 -17.701 21.228 1.00 98.12 229 PRO A N 1
ATOM 1867 C CA . PRO A 1 229 ? -8.453 -18.523 20.830 1.00 98.12 229 PRO A CA 1
ATOM 1868 C C . PRO A 1 229 ? -8.668 -19.272 19.506 1.00 98.12 229 PRO A C 1
ATOM 1870 O O . PRO A 1 229 ? -7.769 -19.344 18.672 1.00 98.12 229 PRO A O 1
ATOM 1873 N N . GLN A 1 230 ? -9.888 -19.766 19.270 1.00 97.69 230 GLN A N 1
ATOM 1874 C CA . GLN A 1 230 ? -10.263 -20.450 18.032 1.00 97.69 230 GLN A CA 1
ATOM 1875 C C . GLN A 1 230 ? -10.233 -19.507 16.822 1.00 97.69 230 GLN A C 1
ATOM 1877 O O . GLN A 1 230 ? -9.767 -19.893 15.750 1.00 97.69 230 GLN A O 1
ATOM 1882 N N . GLN A 1 231 ? -10.701 -18.265 16.983 1.00 97.88 231 GLN A N 1
ATOM 1883 C CA . GLN A 1 231 ? -10.634 -17.252 15.928 1.00 97.88 231 GLN A CA 1
ATOM 1884 C C . GLN A 1 231 ? -9.198 -16.787 15.677 1.00 97.88 231 GLN A C 1
ATOM 1886 O O . GLN A 1 231 ? -8.824 -16.617 14.522 1.00 97.88 231 GLN A O 1
ATOM 1891 N N . GLN A 1 232 ? -8.369 -16.626 16.711 1.00 98.56 232 GLN A N 1
ATOM 1892 C CA . GLN A 1 232 ? -6.948 -16.300 16.532 1.00 98.56 232 GLN A CA 1
ATOM 1893 C C . GLN A 1 232 ? -6.233 -17.374 15.706 1.00 98.56 232 GLN A C 1
ATOM 1895 O O . GLN A 1 232 ? -5.510 -17.058 14.761 1.00 98.56 232 GLN A O 1
ATOM 1900 N N . GLU A 1 233 ? -6.485 -18.649 16.008 1.00 98.25 233 GLU A N 1
ATOM 1901 C CA . GLU A 1 233 ? -5.932 -19.762 15.238 1.00 98.25 233 GLU A CA 1
ATOM 1902 C C . GLU A 1 233 ? -6.451 -19.772 13.790 1.00 98.25 233 GLU A C 1
ATOM 1904 O O . GLU A 1 233 ? -5.674 -19.949 12.850 1.00 98.25 233 GLU A O 1
ATOM 1909 N N . ALA A 1 234 ? -7.752 -19.529 13.588 1.00 98.19 234 ALA A N 1
ATOM 1910 C CA . ALA A 1 234 ? -8.344 -19.427 12.255 1.00 98.19 234 ALA A CA 1
ATOM 1911 C C . ALA A 1 234 ? -7.744 -18.273 11.438 1.00 98.19 234 ALA A C 1
ATOM 1913 O O . ALA A 1 234 ? -7.392 -18.475 10.274 1.00 98.19 234 ALA A O 1
ATOM 1914 N N . PHE A 1 235 ? -7.560 -17.099 12.048 1.00 98.56 235 PHE A N 1
ATOM 1915 C CA . PHE A 1 235 ? -6.920 -15.955 11.404 1.00 98.56 235 PHE A CA 1
ATOM 1916 C C . PHE A 1 235 ? -5.470 -16.259 11.024 1.00 98.56 235 PHE A C 1
ATOM 1918 O O . PHE A 1 235 ? -5.053 -15.948 9.913 1.00 98.56 235 PHE A O 1
ATOM 1925 N N . ASN A 1 236 ? -4.702 -16.903 11.907 1.00 98.31 236 ASN A N 1
ATOM 1926 C CA . ASN A 1 236 ? -3.313 -17.258 11.613 1.00 98.31 236 ASN A CA 1
ATOM 1927 C C . ASN A 1 236 ? -3.212 -18.228 10.428 1.00 98.31 236 ASN A C 1
ATOM 1929 O O . ASN A 1 236 ? -2.379 -18.029 9.548 1.00 98.31 236 ASN A O 1
ATOM 1933 N N . ARG A 1 237 ? -4.110 -19.219 10.334 1.00 97.62 237 ARG A N 1
ATOM 1934 C CA . ARG A 1 237 ? -4.173 -20.107 9.159 1.00 97.62 237 ARG A CA 1
ATOM 1935 C C . ARG A 1 237 ? -4.503 -19.346 7.873 1.00 97.62 237 ARG A C 1
ATOM 1937 O O . ARG A 1 237 ? -3.850 -19.576 6.860 1.00 97.62 237 ARG A O 1
ATOM 1944 N N . LEU A 1 238 ? -5.481 -18.439 7.925 1.00 97.25 238 LEU A N 1
ATOM 1945 C CA . LEU A 1 238 ? -5.861 -17.565 6.808 1.00 97.25 238 LEU A CA 1
ATOM 1946 C C . LEU A 1 238 ? -4.693 -16.690 6.342 1.00 97.25 238 LEU A C 1
ATOM 1948 O O . LEU A 1 238 ? -4.411 -16.613 5.147 1.00 97.25 238 LEU A O 1
ATOM 1952 N N . HIS A 1 239 ? -4.019 -16.045 7.292 1.00 97.19 239 HIS A N 1
ATOM 1953 C CA . HIS A 1 239 ? -2.856 -15.198 7.064 1.00 97.19 239 HIS A CA 1
ATOM 1954 C C . HIS A 1 239 ? -1.723 -15.988 6.399 1.00 97.19 239 HIS A C 1
ATOM 1956 O O . HIS A 1 239 ? -1.194 -15.566 5.370 1.00 97.19 239 HIS A O 1
ATOM 1962 N N . ASP A 1 240 ? -1.383 -17.154 6.947 1.00 96.88 240 ASP A N 1
ATOM 1963 C CA . ASP A 1 240 ? -0.268 -17.952 6.445 1.00 96.88 240 ASP A CA 1
ATOM 1964 C C . ASP A 1 240 ? -0.546 -18.553 5.067 1.00 96.88 240 ASP A C 1
ATOM 1966 O O . ASP A 1 240 ? 0.362 -18.646 4.239 1.00 96.88 240 ASP A O 1
ATOM 1970 N N . ASP A 1 241 ? -1.791 -18.953 4.796 1.00 96.69 241 ASP A N 1
ATOM 1971 C CA . ASP A 1 241 ? -2.192 -19.345 3.447 1.00 96.69 241 ASP A CA 1
ATOM 1972 C C . ASP A 1 241 ? -2.048 -18.169 2.477 1.00 96.69 241 ASP A C 1
ATOM 1974 O O . ASP A 1 241 ? -1.372 -18.281 1.450 1.00 96.69 241 ASP A O 1
ATOM 1978 N N . PHE A 1 242 ? -2.616 -17.014 2.835 1.00 96.88 242 PHE A N 1
ATOM 1979 C CA . PHE A 1 242 ? -2.663 -15.847 1.963 1.00 96.88 242 PHE A CA 1
ATOM 1980 C C . PHE A 1 242 ? -1.266 -15.351 1.581 1.00 96.88 242 PHE A C 1
ATOM 1982 O O . PHE A 1 242 ? -0.983 -15.152 0.399 1.00 96.88 242 PHE A O 1
ATOM 1989 N N . PHE A 1 243 ? -0.374 -15.172 2.555 1.00 95.31 243 PHE A N 1
ATOM 1990 C CA . PHE A 1 243 ? 0.927 -14.550 2.308 1.00 95.31 243 PHE A CA 1
ATOM 1991 C C . PHE A 1 243 ? 2.006 -15.517 1.811 1.00 95.31 243 PHE A C 1
ATOM 1993 O O . PHE A 1 243 ? 2.935 -15.059 1.144 1.00 95.31 243 PHE A O 1
ATOM 2000 N N . TYR A 1 244 ? 1.886 -16.824 2.078 1.00 93.50 244 TYR A N 1
ATOM 2001 C CA . TYR A 1 244 ? 2.978 -17.777 1.824 1.00 93.50 244 TYR A CA 1
ATOM 2002 C C . TYR A 1 244 ? 2.621 -18.982 0.950 1.00 93.50 244 TYR A C 1
ATOM 2004 O O . TYR A 1 244 ? 3.502 -19.798 0.690 1.00 93.50 244 TYR A O 1
ATOM 2012 N N . ARG A 1 245 ? 1.361 -19.154 0.524 1.00 93.12 245 ARG A N 1
ATOM 2013 C CA . ARG A 1 245 ? 0.959 -20.343 -0.262 1.00 93.12 245 ARG A CA 1
ATOM 2014 C C . ARG A 1 245 ? 0.060 -20.016 -1.438 1.00 93.12 245 ARG A C 1
ATOM 2016 O O . ARG A 1 245 ? 0.282 -20.493 -2.548 1.00 93.12 245 ARG A O 1
ATOM 2023 N N . ARG A 1 246 ? -0.959 -19.193 -1.198 1.00 93.81 246 ARG A N 1
ATOM 2024 C CA . ARG A 1 246 ? -2.076 -18.973 -2.116 1.00 93.81 246 ARG A CA 1
ATOM 2025 C C . ARG A 1 246 ? -1.625 -18.489 -3.490 1.00 93.81 246 ARG A C 1
ATOM 2027 O O . ARG A 1 246 ? -2.196 -18.898 -4.490 1.00 93.81 246 ARG A O 1
ATOM 2034 N N . HIS A 1 247 ? -0.603 -17.641 -3.558 1.00 95.81 247 HIS A N 1
ATOM 2035 C CA . HIS A 1 247 ? -0.346 -16.821 -4.740 1.00 95.81 247 HIS A CA 1
ATOM 2036 C C . HIS A 1 247 ? 0.871 -17.211 -5.590 1.00 95.81 247 HIS A C 1
ATOM 2038 O O . HIS A 1 247 ? 1.066 -16.594 -6.635 1.00 95.81 247 HIS A O 1
ATOM 2044 N N . ASP A 1 248 ? 1.679 -18.202 -5.201 1.00 89.94 248 ASP A N 1
ATOM 2045 C CA . ASP A 1 248 ? 2.976 -18.471 -5.853 1.00 89.94 248 ASP A CA 1
ATOM 2046 C C . ASP A 1 248 ? 2.853 -18.655 -7.370 1.00 89.94 248 ASP A C 1
ATOM 2048 O O . ASP A 1 248 ? 3.472 -17.937 -8.160 1.00 89.94 248 ASP A O 1
ATOM 2052 N N . ARG A 1 249 ? 1.973 -19.569 -7.789 1.00 93.38 249 ARG A N 1
ATOM 2053 C CA . ARG A 1 249 ? 1.708 -19.815 -9.209 1.00 93.38 249 ARG A CA 1
ATOM 2054 C C . ARG A 1 249 ? 1.033 -18.621 -9.887 1.00 93.38 249 ARG A C 1
ATOM 2056 O O . ARG A 1 249 ? 1.382 -18.266 -11.009 1.00 93.38 249 ARG A O 1
ATOM 2063 N N . PHE A 1 250 ? 0.088 -17.986 -9.201 1.00 95.81 250 PHE A N 1
ATOM 2064 C CA . PHE A 1 250 ? -0.669 -16.853 -9.731 1.00 95.81 250 PHE A CA 1
ATOM 2065 C C . PHE A 1 250 ? 0.237 -15.658 -10.068 1.00 95.81 250 PHE A C 1
ATOM 2067 O O . PHE A 1 250 ? 0.141 -15.064 -11.144 1.00 95.81 250 PHE A O 1
ATOM 2074 N N . TRP A 1 251 ? 1.178 -15.334 -9.182 1.00 96.06 251 TRP A N 1
ATOM 2075 C CA . TRP A 1 251 ? 2.144 -14.260 -9.396 1.00 96.06 251 TRP A CA 1
ATOM 2076 C C . TRP A 1 251 ? 3.194 -14.603 -10.451 1.00 96.06 251 TRP A C 1
ATOM 2078 O O . TRP A 1 251 ? 3.605 -13.720 -11.208 1.00 96.06 251 TRP A O 1
ATOM 2088 N N . GLN A 1 252 ? 3.587 -15.873 -10.559 1.00 93.94 252 GLN A N 1
ATOM 2089 C CA . GLN A 1 252 ? 4.437 -16.332 -11.654 1.00 93.94 252 GLN A CA 1
ATOM 2090 C C . GLN A 1 252 ? 3.755 -16.117 -13.015 1.00 93.94 252 GLN A C 1
ATOM 2092 O O . GLN A 1 252 ? 4.349 -15.519 -13.914 1.00 93.94 252 GLN A O 1
ATOM 2097 N N 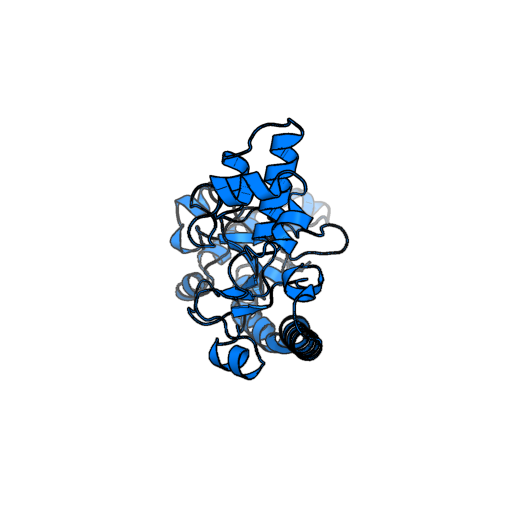. GLU A 1 253 ? 2.502 -16.553 -13.163 1.00 94.25 253 GLU A N 1
ATOM 2098 C CA . GLU A 1 253 ? 1.720 -16.381 -14.396 1.00 94.25 253 GLU A CA 1
ATOM 2099 C C . GLU A 1 253 ? 1.510 -14.892 -14.723 1.00 94.25 253 GLU A C 1
ATOM 2101 O O . GLU A 1 253 ? 1.712 -14.468 -15.865 1.00 94.25 253 GLU A O 1
ATOM 2106 N N . SER A 1 254 ? 1.218 -14.077 -13.703 1.00 93.44 254 SER A N 1
ATOM 2107 C CA . SER A 1 254 ? 1.140 -12.615 -13.798 1.00 93.44 254 SER A CA 1
ATOM 2108 C C . SER A 1 254 ? 2.409 -12.021 -14.428 1.00 93.44 254 SER A C 1
ATOM 2110 O O . SER A 1 254 ? 2.314 -11.243 -15.383 1.00 93.44 254 SER A O 1
ATOM 2112 N N . ALA A 1 255 ? 3.600 -12.393 -13.952 1.00 93.44 255 ALA A N 1
ATOM 2113 C CA . ALA A 1 255 ? 4.858 -11.868 -14.484 1.00 93.44 255 ALA A CA 1
ATOM 2114 C C . ALA A 1 255 ? 5.179 -12.379 -15.894 1.00 93.44 255 ALA A C 1
ATOM 2116 O O . ALA A 1 255 ? 5.637 -11.600 -16.735 1.00 93.44 255 ALA A O 1
ATOM 2117 N N . LEU A 1 256 ? 4.902 -13.655 -16.184 1.00 92.56 256 LEU A N 1
ATOM 2118 C CA . LEU A 1 256 ? 5.125 -14.256 -17.505 1.00 92.56 256 LEU A CA 1
ATOM 2119 C C . LEU A 1 256 ? 4.252 -13.629 -18.602 1.00 92.56 256 LEU A C 1
ATOM 2121 O O . LEU A 1 256 ? 4.659 -13.611 -19.762 1.00 92.56 256 LEU A O 1
ATOM 2125 N N . GLY A 1 257 ? 3.104 -13.045 -18.249 1.00 90.62 257 GLY A N 1
ATOM 2126 C CA . GLY A 1 257 ? 2.299 -12.247 -19.180 1.00 90.62 257 GLY A CA 1
ATOM 2127 C C . GLY A 1 257 ? 2.921 -10.895 -19.560 1.00 90.62 257 GLY A C 1
ATOM 2128 O O . GLY A 1 257 ? 2.544 -10.314 -20.577 1.00 90.62 257 GLY A O 1
ATOM 2129 N N . LYS A 1 258 ? 3.879 -10.387 -18.770 1.00 93.75 258 LYS A N 1
ATOM 2130 C CA . LYS A 1 258 ? 4.455 -9.037 -18.918 1.00 93.75 258 LYS A CA 1
ATOM 2131 C C . LYS A 1 258 ? 5.921 -9.076 -19.342 1.00 93.75 258 LYS A C 1
ATOM 2133 O O . LYS A 1 258 ? 6.273 -8.571 -20.408 1.00 93.75 258 LYS A O 1
ATOM 2138 N N . LEU A 1 259 ? 6.779 -9.689 -18.521 1.00 92.69 259 LEU A N 1
ATOM 2139 C CA . LEU A 1 259 ? 8.237 -9.616 -18.652 1.00 92.69 259 LEU A CA 1
ATOM 2140 C C . LEU A 1 259 ? 8.737 -10.063 -20.034 1.00 92.69 259 LEU A C 1
ATOM 2142 O O . LEU A 1 259 ? 9.459 -9.285 -20.653 1.00 92.69 259 LEU A O 1
ATOM 2146 N N . PRO A 1 260 ? 8.327 -11.214 -20.605 1.00 91.50 260 PRO A N 1
ATOM 2147 C CA . PRO A 1 260 ? 8.829 -11.641 -21.913 1.00 91.50 260 PRO A CA 1
ATOM 2148 C C . PRO A 1 260 ? 8.548 -10.636 -23.037 1.00 91.50 260 PRO A C 1
ATOM 2150 O O . PRO A 1 260 ? 9.367 -10.472 -23.939 1.00 91.50 260 PRO A O 1
ATOM 2153 N N . MET A 1 261 ? 7.409 -9.940 -22.983 1.00 88.56 261 MET A N 1
ATOM 2154 C CA . MET A 1 261 ? 7.038 -8.941 -23.990 1.00 88.56 261 MET A CA 1
ATOM 2155 C C . MET A 1 261 ? 7.872 -7.666 -23.875 1.00 88.56 261 MET A C 1
ATOM 2157 O O . MET A 1 261 ? 8.108 -6.996 -24.881 1.00 88.56 261 MET A O 1
ATOM 2161 N N . LEU A 1 262 ? 8.309 -7.335 -22.661 1.00 88.19 262 LEU A N 1
ATOM 2162 C CA . LEU A 1 262 ? 9.118 -6.156 -22.371 1.00 88.19 262 LEU A CA 1
ATOM 2163 C C . LEU A 1 262 ? 10.604 -6.409 -22.612 1.00 88.19 262 LEU A C 1
ATOM 2165 O O . LEU A 1 262 ? 11.263 -5.582 -23.229 1.00 88.19 262 LEU A O 1
ATOM 2169 N N . LEU A 1 263 ? 11.109 -7.580 -22.224 1.00 90.06 263 LEU A N 1
ATOM 2170 C CA . LEU A 1 263 ? 12.502 -7.977 -22.450 1.00 90.06 263 LEU A CA 1
ATOM 2171 C C . LEU A 1 263 ? 12.850 -8.127 -23.939 1.00 90.06 263 LEU A C 1
ATOM 2173 O O . LEU A 1 263 ? 14.015 -8.076 -24.301 1.00 90.06 263 LEU A O 1
ATOM 2177 N N . ARG A 1 264 ? 11.848 -8.282 -24.814 1.00 90.75 264 ARG A N 1
ATOM 2178 C CA . ARG A 1 264 ? 12.014 -8.298 -26.280 1.00 90.75 264 ARG A CA 1
ATOM 2179 C C . ARG A 1 264 ? 11.906 -6.913 -26.926 1.00 90.75 264 ARG A C 1
ATOM 2181 O O . ARG A 1 264 ? 11.883 -6.812 -28.150 1.00 90.75 264 ARG A O 1
ATOM 2188 N N . ALA A 1 265 ? 11.744 -5.847 -26.140 1.00 93.06 265 ALA A N 1
ATOM 2189 C CA . ALA A 1 265 ? 11.556 -4.500 -26.676 1.00 93.06 265 ALA A CA 1
ATOM 2190 C C . ALA A 1 265 ? 12.848 -3.890 -27.237 1.00 93.06 265 ALA A C 1
ATOM 2192 O O . ALA A 1 265 ? 12.765 -3.026 -28.114 1.00 93.06 265 ALA A O 1
ATOM 2193 N N . THR A 1 266 ? 13.998 -4.312 -26.707 1.00 93.81 266 THR A N 1
ATOM 2194 C CA . THR A 1 266 ? 15.346 -3.860 -27.069 1.00 93.81 266 THR A CA 1
ATOM 2195 C C . THR A 1 266 ? 16.338 -5.014 -26.918 1.00 93.81 266 THR A C 1
ATOM 2197 O O . THR A 1 266 ? 16.028 -6.009 -26.267 1.00 93.81 266 THR A O 1
ATOM 2200 N N . ASP A 1 267 ? 17.540 -4.856 -27.473 1.00 92.94 267 ASP A N 1
ATOM 2201 C CA . ASP A 1 267 ? 18.641 -5.821 -27.322 1.00 92.94 267 ASP A CA 1
ATOM 2202 C C . ASP A 1 267 ? 19.489 -5.577 -26.056 1.00 92.94 267 ASP A C 1
ATOM 2204 O O . ASP A 1 267 ? 20.540 -6.193 -25.877 1.00 92.94 267 ASP A O 1
ATOM 2208 N N . MET A 1 268 ? 19.066 -4.659 -25.174 1.00 94.31 268 MET A N 1
ATOM 2209 C CA . MET A 1 268 ? 19.787 -4.386 -23.928 1.00 94.31 268 MET A CA 1
ATOM 2210 C C . MET A 1 268 ? 19.730 -5.593 -22.987 1.00 94.31 268 MET A C 1
ATOM 2212 O O . MET A 1 268 ? 18.682 -6.223 -22.827 1.00 94.31 268 MET A O 1
ATOM 2216 N N . LEU A 1 269 ? 20.822 -5.849 -22.264 1.00 93.88 269 LEU A N 1
ATOM 2217 C CA . LEU A 1 269 ? 20.824 -6.858 -21.205 1.00 93.88 269 LEU A CA 1
ATOM 2218 C C . LEU A 1 269 ? 19.966 -6.390 -20.018 1.00 93.88 269 LEU A C 1
ATOM 2220 O O . LEU A 1 269 ? 20.242 -5.354 -19.410 1.00 93.88 269 LEU A O 1
ATOM 2224 N N . ALA A 1 270 ? 18.959 -7.180 -19.653 1.00 92.38 270 ALA A N 1
ATOM 2225 C CA . ALA A 1 270 ? 18.126 -6.916 -18.486 1.00 92.38 270 ALA A CA 1
ATOM 2226 C C . ALA A 1 270 ? 18.684 -7.592 -17.227 1.00 92.38 270 ALA A C 1
ATOM 2228 O O . ALA A 1 270 ? 18.966 -8.791 -17.220 1.00 92.38 270 ALA A O 1
ATOM 2229 N N . CYS A 1 271 ? 18.793 -6.829 -16.143 1.00 91.50 271 CYS A N 1
ATOM 2230 C CA . CYS A 1 271 ? 19.194 -7.305 -14.822 1.00 91.50 271 CYS A CA 1
ATOM 2231 C C . CYS A 1 271 ? 18.069 -7.016 -13.817 1.00 91.50 271 CYS A C 1
ATOM 2233 O O . CYS A 1 271 ? 17.652 -5.865 -13.694 1.00 91.50 271 CYS A O 1
ATOM 2235 N N . GLY A 1 272 ? 17.580 -8.032 -13.104 1.00 83.38 272 GLY A N 1
ATOM 2236 C CA . GLY A 1 272 ? 16.576 -7.862 -12.046 1.00 83.38 272 GLY A CA 1
ATOM 2237 C C . GLY A 1 272 ? 17.202 -7.777 -10.656 1.00 83.38 272 GLY A C 1
ATOM 2238 O O . GLY A 1 272 ? 18.196 -8.460 -10.403 1.00 83.38 272 GLY A O 1
ATOM 2239 N N . GLU A 1 273 ? 16.598 -6.968 -9.786 1.00 70.44 273 GLU A N 1
ATOM 2240 C CA . GLU A 1 273 ? 16.789 -6.971 -8.327 1.00 70.44 273 GLU A CA 1
ATOM 2241 C C . GLU A 1 273 ? 15.431 -7.053 -7.620 1.00 70.44 273 GLU A C 1
ATOM 2243 O O . GLU A 1 273 ? 14.470 -6.382 -8.082 1.00 70.44 273 GLU A O 1
#

Organism: NCBI:txid408170

Nearest PDB structures (foldseek):
  2x1i-assembly1_A  TM=9.713E-01  e=1.186E-09  Thermus brockianus
  1fp9-assembly1_A  TM=9.698E-01  e=5.893E-09  Thermus thermophilus
  2oww-assembly1_A  TM=8.682E-01  e=1.083E-08  Thermus thermophilus
  1esw-assembly1_A  TM=4.319E-01  e=5.576E-09  Thermus aquaticus
  5jiw-assembly1_A  TM=4.320E-01  e=1.950E-09  Thermus aquaticus

Mean predicted aligned error: 3.67 Å

Sequence (273 aa):
MRYAHVHGVILKGDLPIGISRTSADAWQFPRLFHMDSQAGAPPDAFSAAGQNWGFPTYDWERMSRDNFSWWKARLRKMSEYFDAYRIDHILGFFRIWEIPVEAVHGLLGHFNPAMPYPAEELRGMGFDLAEGRYTTPPTDGWILERLFGELAGEVRSKYLRNGHLQPACATQRRVLQLFPGDDERSKRLRDGFLALLDDVLFVEDPYRKGHYHPRIAAQSTFSFQLLSPQQQEAFNRLHDDFFYRRHDRFWQESALGKLPMLLRATDMLACGE

Radius of gyration: 22.01 Å; Cα contacts (8 Å, |Δi|>4): 425; chains: 1; bounding box: 61×41×58 Å